Protein AF-A0A6P0U4M7-F1 (afdb_monomer_lite)

Structure (mmCIF, N/CA/C/O backbone):
data_AF-A0A6P0U4M7-F1
#
_entry.id   AF-A0A6P0U4M7-F1
#
loop_
_atom_site.group_PDB
_atom_site.id
_atom_site.type_symbol
_atom_site.label_atom_id
_atom_site.label_alt_id
_atom_site.label_comp_id
_atom_site.label_asym_id
_atom_site.label_entity_id
_atom_site.label_seq_id
_atom_site.pdbx_PDB_ins_code
_atom_site.Cartn_x
_atom_site.Cartn_y
_atom_site.Cartn_z
_atom_site.occupancy
_atom_site.B_iso_or_equiv
_atom_site.auth_seq_id
_atom_site.auth_comp_id
_atom_site.auth_asym_id
_atom_site.auth_atom_id
_atom_site.pdbx_PDB_model_num
ATOM 1 N N . LYS A 1 1 ? -25.548 -28.644 6.502 1.00 69.19 1 LYS A N 1
ATOM 2 C CA . LYS A 1 1 ? -24.563 -27.698 7.092 1.00 69.19 1 LYS A CA 1
ATOM 3 C C . LYS A 1 1 ? -23.322 -27.742 6.214 1.00 69.19 1 LYS A C 1
ATOM 5 O O . LYS A 1 1 ? -22.760 -28.821 6.090 1.00 69.19 1 LYS A O 1
ATOM 10 N N . HIS A 1 2 ? -22.946 -26.633 5.575 1.00 85.62 2 HIS A N 1
ATOM 11 C CA . HIS A 1 2 ? -21.822 -26.589 4.632 1.00 85.62 2 HIS A CA 1
ATOM 12 C C . HIS A 1 2 ? -20.753 -25.619 5.125 1.00 85.62 2 HIS A C 1
ATOM 14 O O . HIS A 1 2 ? -21.074 -24.593 5.722 1.00 85.62 2 HIS A O 1
ATOM 20 N N . ARG A 1 3 ? -19.489 -25.981 4.900 1.00 92.12 3 ARG A N 1
ATOM 21 C CA . ARG A 1 3 ? -18.362 -25.067 5.060 1.00 92.12 3 ARG A CA 1
ATOM 22 C C . ARG A 1 3 ? -18.364 -24.112 3.873 1.00 92.12 3 ARG A C 1
ATOM 24 O O . ARG A 1 3 ? -18.391 -24.580 2.739 1.00 92.12 3 ARG A O 1
ATOM 31 N N . CYS A 1 4 ? -18.294 -22.815 4.147 1.00 94.19 4 CYS A N 1
ATOM 32 C CA . CYS A 1 4 ? -18.232 -21.787 3.115 1.00 94.19 4 CYS A CA 1
ATOM 33 C C . CYS A 1 4 ? -16.947 -20.968 3.259 1.00 94.19 4 CYS A C 1
ATOM 35 O O . CYS A 1 4 ? -16.477 -20.738 4.374 1.00 94.19 4 CYS A O 1
ATOM 37 N N . LEU A 1 5 ? -16.414 -20.516 2.129 1.00 95.06 5 LEU A N 1
ATOM 38 C CA . LEU A 1 5 ? -15.448 -19.428 2.059 1.00 95.06 5 LEU A CA 1
ATOM 39 C C . LEU A 1 5 ? -16.197 -18.201 1.537 1.00 95.06 5 LEU A C 1
ATOM 41 O O . LEU A 1 5 ? -16.823 -18.280 0.483 1.00 95.06 5 LEU A O 1
ATOM 45 N N . VAL A 1 6 ? -16.155 -17.102 2.283 1.00 94.50 6 VAL A N 1
ATOM 46 C CA . VAL A 1 6 ? -16.681 -15.802 1.858 1.00 94.50 6 VAL A CA 1
ATOM 47 C C . VAL A 1 6 ? -15.492 -14.885 1.613 1.00 94.50 6 VAL A C 1
ATOM 49 O O . VAL A 1 6 ? -14.634 -14.754 2.485 1.00 94.50 6 VAL A O 1
ATOM 52 N N . VAL A 1 7 ? -15.441 -14.268 0.437 1.00 96.69 7 VAL A N 1
ATOM 53 C CA . VAL A 1 7 ? -14.424 -13.275 0.081 1.00 96.69 7 VAL A CA 1
ATOM 54 C C . VAL A 1 7 ? -15.136 -11.945 -0.106 1.00 96.69 7 VAL A C 1
ATOM 56 O O . VAL A 1 7 ? -16.074 -11.862 -0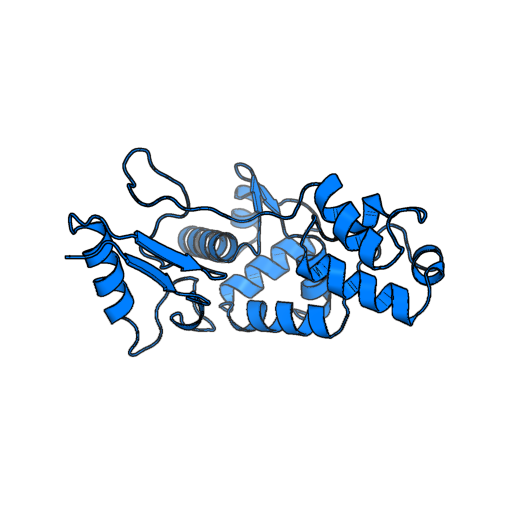.896 1.00 96.69 7 VAL A O 1
ATOM 59 N N . LEU A 1 8 ? -14.720 -10.940 0.658 1.00 95.88 8 LEU A N 1
ATOM 60 C CA . LEU A 1 8 ? -15.146 -9.560 0.478 1.00 95.88 8 LEU A CA 1
ATOM 61 C C . LEU A 1 8 ? -13.962 -8.793 -0.090 1.00 95.88 8 LEU A C 1
ATOM 63 O O . LEU A 1 8 ? -12.951 -8.623 0.597 1.00 95.88 8 LEU A O 1
ATOM 67 N N . ASP A 1 9 ? -14.100 -8.394 -1.346 1.00 96.06 9 ASP A N 1
ATOM 68 C CA . ASP A 1 9 ? -13.107 -7.597 -2.052 1.00 96.06 9 ASP A CA 1
ATOM 69 C C . ASP A 1 9 ? -13.407 -6.103 -1.911 1.00 96.06 9 ASP A C 1
ATOM 71 O O . ASP A 1 9 ? -14.542 -5.713 -1.618 1.00 96.06 9 ASP A O 1
ATOM 75 N N . ASP A 1 10 ? -12.374 -5.284 -2.071 1.00 95.06 10 ASP A N 1
ATOM 76 C CA . ASP A 1 10 ? -12.422 -3.827 -1.975 1.00 95.06 10 ASP A CA 1
ATOM 77 C C . ASP A 1 10 ? -13.091 -3.288 -0.701 1.00 95.06 10 ASP A C 1
ATOM 79 O O . ASP A 1 10 ? -13.821 -2.291 -0.704 1.00 95.06 10 ASP A O 1
ATOM 83 N N . ILE A 1 11 ? -12.783 -3.897 0.451 1.00 95.69 11 ILE A N 1
ATOM 84 C CA . ILE A 1 11 ? -13.373 -3.506 1.745 1.00 95.69 11 ILE A CA 1
ATOM 85 C C . ILE A 1 11 ? -13.080 -2.053 2.134 1.00 95.69 11 ILE A C 1
ATOM 87 O O . ILE A 1 11 ? -13.759 -1.490 2.990 1.00 95.69 11 ILE A O 1
ATOM 91 N N . HIS A 1 12 ? -12.103 -1.418 1.486 1.00 94.75 12 HIS A N 1
ATOM 92 C CA . HIS A 1 12 ? -11.804 -0.010 1.681 1.00 94.75 12 HIS A CA 1
ATOM 93 C C . HIS A 1 12 ? -12.988 0.898 1.291 1.00 94.75 12 HIS A C 1
ATOM 95 O O . HIS A 1 12 ? -13.169 1.966 1.874 1.00 94.75 12 HIS A O 1
ATOM 101 N N . HIS A 1 13 ? -13.888 0.454 0.405 1.00 95.00 13 HIS A N 1
ATOM 102 C CA . HIS A 1 13 ? -15.120 1.181 0.093 1.00 95.00 13 HIS A CA 1
ATOM 103 C C . HIS A 1 13 ? -16.099 1.304 1.269 1.00 95.00 13 HIS A C 1
ATOM 105 O O . HIS A 1 13 ? -16.963 2.186 1.228 1.00 95.00 13 HIS A O 1
ATOM 111 N N . LEU A 1 14 ? -15.948 0.498 2.325 1.00 96.19 14 LEU A N 1
ATOM 112 C CA . LEU A 1 14 ? -16.721 0.621 3.565 1.00 96.19 14 LEU A CA 1
ATOM 113 C C . LEU A 1 14 ? -16.287 1.836 4.404 1.00 96.19 14 LEU A C 1
ATOM 115 O O . LEU A 1 14 ? -17.045 2.284 5.265 1.00 96.19 14 LEU A O 1
ATOM 119 N N . PHE A 1 15 ? -15.086 2.374 4.164 1.00 96.31 15 PHE A N 1
ATOM 120 C CA . PHE A 1 15 ? -14.480 3.425 4.984 1.00 96.31 15 PHE A CA 1
ATOM 121 C C . PHE A 1 15 ? -14.545 4.808 4.336 1.00 96.31 15 PHE A C 1
ATOM 123 O O . PHE A 1 15 ? -14.496 4.951 3.108 1.00 96.31 15 PHE A O 1
ATOM 130 N N . SER A 1 16 ? -14.657 5.824 5.185 1.00 96.19 16 SER A N 1
ATOM 131 C CA . SER A 1 16 ? -14.785 7.232 4.820 1.00 96.19 16 SER A CA 1
ATOM 132 C C . SER A 1 16 ? -13.532 7.758 4.119 1.00 96.19 16 SER A C 1
ATOM 134 O O . SER A 1 16 ? -12.411 7.454 4.515 1.00 96.19 16 SER A O 1
ATOM 136 N N . SER A 1 17 ? -13.743 8.555 3.069 1.00 95.69 17 SER A N 1
ATOM 137 C CA . SER A 1 17 ? -12.690 9.352 2.423 1.00 95.69 17 SER A CA 1
ATOM 138 C C . SER A 1 17 ? -12.408 10.596 3.262 1.00 95.69 17 SER A C 1
ATOM 140 O O . SER A 1 17 ? -13.343 11.132 3.857 1.00 95.69 17 SER A O 1
ATOM 142 N N . GLY A 1 18 ? -11.165 11.079 3.283 1.00 96.06 18 GLY A N 1
ATOM 143 C CA . GLY A 1 18 ? -10.793 12.294 4.021 1.00 96.06 18 GLY A CA 1
ATOM 144 C C . GLY A 1 18 ? -10.634 12.090 5.531 1.00 96.06 18 GLY A C 1
ATOM 145 O O . GLY A 1 18 ? -10.484 13.051 6.281 1.00 96.06 18 GLY A O 1
ATOM 146 N N . GLU A 1 19 ? -10.660 10.841 5.986 1.00 96.38 19 GLU A N 1
ATOM 147 C CA . GLU A 1 19 ? -10.603 10.446 7.388 1.00 96.38 19 GLU A CA 1
ATOM 148 C C . GLU A 1 19 ? -9.437 9.486 7.628 1.00 96.38 19 GLU A C 1
ATOM 150 O O . GLU A 1 19 ? -8.951 8.839 6.701 1.00 96.38 19 GLU A O 1
ATOM 155 N N . LEU A 1 20 ? -9.015 9.343 8.889 1.00 96.06 20 LEU A N 1
ATOM 156 C CA . LEU A 1 20 ? -8.027 8.320 9.237 1.00 96.06 20 LEU A CA 1
ATOM 157 C C . LEU A 1 20 ? -8.544 6.916 8.887 1.00 96.06 20 LEU A C 1
ATOM 159 O O . LEU A 1 20 ? -9.729 6.598 9.030 1.00 96.06 20 LEU A O 1
ATOM 163 N N . ALA A 1 21 ? -7.613 6.069 8.476 1.00 96.00 21 ALA A N 1
ATOM 164 C CA . ALA A 1 21 ? -7.853 4.785 7.863 1.00 96.00 21 ALA A CA 1
ATOM 165 C C . ALA A 1 21 ? -8.668 3.826 8.743 1.00 96.00 21 ALA A C 1
ATOM 167 O O . ALA A 1 21 ? -8.421 3.659 9.945 1.00 96.00 21 ALA A O 1
ATOM 168 N N . GLY A 1 22 ? -9.622 3.139 8.116 1.00 94.31 22 GLY A N 1
ATOM 169 C CA . GLY A 1 22 ? -10.499 2.158 8.756 1.00 94.31 22 GLY A CA 1
ATOM 170 C C . GLY A 1 22 ? -11.702 2.736 9.516 1.00 94.31 22 GLY A C 1
ATOM 171 O O . GLY A 1 22 ? -12.392 1.967 10.194 1.00 94.31 22 GLY A O 1
ATOM 172 N N . LYS A 1 23 ? -11.970 4.050 9.432 1.00 94.56 23 LYS A N 1
ATOM 173 C CA . LYS A 1 23 ? -13.225 4.657 9.913 1.00 94.56 23 LYS A CA 1
ATOM 174 C C . LYS A 1 23 ? -14.354 4.408 8.915 1.00 94.56 23 LYS A C 1
ATOM 176 O O . LYS A 1 23 ? -14.259 4.817 7.765 1.00 94.56 23 LYS A O 1
ATOM 181 N N . TYR A 1 24 ? -15.435 3.770 9.349 1.00 95.62 24 TYR A N 1
ATOM 182 C CA . TYR A 1 24 ? -16.577 3.458 8.484 1.00 95.62 24 TYR A CA 1
ATOM 183 C C . TYR A 1 24 ? -17.292 4.711 7.960 1.00 95.62 24 TYR A C 1
ATOM 185 O O . TYR A 1 24 ? -17.273 5.768 8.594 1.00 95.62 24 TYR A O 1
ATOM 193 N N . LYS A 1 25 ? -17.916 4.579 6.787 1.00 96.06 25 LYS A N 1
ATOM 194 C CA . LYS A 1 25 ? -18.873 5.556 6.253 1.00 96.06 25 LYS A CA 1
ATOM 195 C C . LYS A 1 25 ? -20.173 5.539 7.062 1.00 96.06 25 LYS A C 1
ATOM 197 O O . LYS A 1 25 ? -20.553 4.467 7.539 1.00 96.06 25 LYS A O 1
ATOM 202 N N . PRO A 1 26 ? -20.906 6.667 7.113 1.00 95.44 26 PRO A N 1
ATOM 203 C CA . PRO A 1 26 ? -22.276 6.681 7.609 1.00 95.44 26 PRO A CA 1
ATOM 204 C C . PRO A 1 26 ? -23.142 5.623 6.913 1.00 95.44 26 PRO A C 1
ATOM 206 O O . PRO A 1 26 ? -23.209 5.585 5.682 1.00 95.44 26 PRO A O 1
ATOM 209 N N . GLY A 1 27 ? -23.792 4.761 7.693 1.00 95.75 27 GLY A N 1
ATOM 210 C CA . GLY A 1 27 ? -24.626 3.654 7.213 1.00 95.75 27 GLY A CA 1
ATOM 211 C C . GLY A 1 27 ? -23.880 2.338 6.961 1.00 95.75 27 GLY A C 1
ATOM 212 O O . GLY A 1 27 ? -24.514 1.356 6.581 1.00 95.75 27 GLY A O 1
ATOM 213 N N . TYR A 1 28 ? -22.561 2.291 7.169 1.00 95.62 28 TYR A N 1
ATOM 214 C CA . TYR A 1 28 ? -21.728 1.091 6.997 1.00 95.62 28 TYR A CA 1
ATOM 215 C C . TYR A 1 28 ? -21.141 0.575 8.321 1.00 95.62 28 TYR A C 1
ATOM 217 O O . TYR A 1 28 ? -20.396 -0.402 8.334 1.00 95.62 28 TYR A O 1
ATOM 225 N N . GLU A 1 29 ? -21.478 1.185 9.454 1.00 94.06 29 GLU A N 1
ATOM 226 C CA . GLU A 1 29 ? -20.926 0.852 10.771 1.00 94.06 29 GLU A CA 1
ATOM 227 C C . GLU A 1 29 ? -21.299 -0.565 11.233 1.00 94.06 29 GLU A C 1
ATOM 229 O O . GLU A 1 29 ? -20.554 -1.192 11.987 1.00 94.06 29 GLU A O 1
ATOM 234 N N . GLU A 1 30 ? -22.418 -1.111 10.750 1.00 94.19 30 GLU A N 1
ATOM 235 C CA . GLU A 1 30 ? -22.856 -2.474 11.071 1.00 94.19 30 GLU A CA 1
ATOM 236 C C . GLU A 1 30 ? -21.881 -3.551 10.568 1.00 94.19 30 GLU A C 1
ATOM 238 O O . GLU A 1 30 ? -21.826 -4.643 11.143 1.00 94.19 30 GLU A O 1
ATOM 243 N N . TYR A 1 31 ? -21.049 -3.245 9.564 1.00 94.38 31 TYR A N 1
ATOM 244 C CA . TYR A 1 31 ? -19.994 -4.156 9.120 1.00 94.38 31 TYR A CA 1
ATOM 245 C C . TYR A 1 31 ? -18.955 -4.409 10.218 1.00 94.38 31 TYR A C 1
ATOM 247 O O . TYR A 1 31 ? -18.485 -5.539 10.353 1.00 94.38 31 TYR A O 1
ATOM 255 N N . ASP A 1 32 ? -18.660 -3.423 11.074 1.00 90.88 32 ASP A N 1
ATOM 256 C CA . ASP A 1 32 ? -17.777 -3.631 12.229 1.00 90.88 32 ASP A CA 1
ATOM 257 C C . ASP A 1 32 ? -18.369 -4.655 13.201 1.00 90.88 32 ASP A C 1
ATOM 259 O O . ASP A 1 32 ? -17.672 -5.546 13.695 1.00 90.88 32 ASP A O 1
ATOM 263 N N . TYR A 1 33 ? -19.680 -4.567 13.449 1.00 90.44 33 TYR A N 1
ATOM 264 C CA . TYR A 1 33 ? -20.382 -5.544 14.272 1.00 90.44 33 TYR A CA 1
ATOM 265 C C . TYR A 1 33 ? -20.354 -6.928 13.622 1.00 90.44 33 TYR A C 1
ATOM 267 O O . TYR A 1 33 ? -20.009 -7.901 14.294 1.00 90.44 33 TYR A O 1
ATOM 275 N N . PHE A 1 34 ? -20.655 -7.021 12.325 1.00 91.75 34 PHE A N 1
ATOM 276 C CA . PHE A 1 34 ? -20.614 -8.273 11.575 1.00 91.75 34 PHE A CA 1
ATOM 277 C C . PHE A 1 34 ? -19.236 -8.945 11.664 1.00 91.75 34 PHE A C 1
ATOM 279 O O . PHE A 1 34 ? -19.151 -10.104 12.075 1.00 91.75 34 PHE A O 1
ATOM 286 N N . PHE A 1 35 ? -18.148 -8.220 11.387 1.00 91.00 35 PHE A N 1
ATOM 287 C CA . PHE A 1 35 ? -16.790 -8.770 11.469 1.00 91.00 35 PHE A CA 1
ATOM 288 C C . PHE A 1 35 ? -16.432 -9.220 12.890 1.00 91.00 35 PHE A C 1
ATOM 290 O O . PHE A 1 35 ? -15.894 -10.314 13.070 1.00 91.00 35 PHE A O 1
ATOM 297 N N . LYS A 1 36 ? -16.813 -8.449 13.917 1.00 87.50 36 LYS A N 1
ATOM 298 C CA . LYS A 1 36 ? -16.631 -8.835 15.328 1.00 87.50 36 LYS A CA 1
ATOM 299 C C . LYS A 1 36 ? -17.430 -10.078 15.719 1.00 87.50 36 LYS A C 1
ATOM 301 O O . LYS A 1 36 ? -16.989 -10.829 16.587 1.00 87.50 36 LYS A O 1
ATOM 306 N N . GLN A 1 37 ? -18.612 -10.298 15.140 1.00 89.25 37 GLN A N 1
ATOM 307 C CA . GLN A 1 37 ? -19.369 -11.530 15.379 1.00 89.25 37 GLN A CA 1
ATOM 308 C C . GLN A 1 37 ? -18.668 -12.729 14.748 1.00 89.25 37 GLN A C 1
ATOM 310 O O . GLN A 1 37 ? -18.514 -13.750 15.413 1.00 89.25 37 GLN A O 1
ATOM 315 N N . ILE A 1 38 ? -18.193 -12.597 13.508 1.00 89.06 38 ILE A N 1
ATOM 316 C CA . ILE A 1 38 ? -17.431 -13.652 12.828 1.00 89.06 38 ILE A CA 1
ATOM 317 C C . ILE A 1 38 ? -16.178 -14.024 13.634 1.00 89.06 38 ILE A C 1
ATOM 319 O O . ILE A 1 38 ? -15.940 -15.203 13.859 1.00 89.06 38 ILE A O 1
ATOM 323 N N . GLU A 1 39 ? -15.444 -13.045 14.169 1.00 85.06 39 GLU A N 1
ATOM 324 C CA . GLU A 1 39 ? -14.282 -13.300 15.036 1.00 85.06 39 GLU A CA 1
ATOM 325 C C . GLU A 1 39 ? -14.631 -14.115 16.298 1.00 85.06 39 GLU A C 1
ATOM 327 O O . GLU A 1 39 ? -13.855 -14.969 16.728 1.00 85.06 39 GLU A O 1
ATOM 332 N N . LYS A 1 40 ? -15.785 -13.846 16.920 1.00 85.50 40 LYS A N 1
ATOM 333 C CA . LYS A 1 40 ? -16.173 -14.442 18.211 1.00 85.50 40 LYS A CA 1
ATOM 334 C C . LYS A 1 40 ? -16.867 -15.793 18.081 1.00 85.50 40 LYS A C 1
ATOM 336 O O . LYS A 1 40 ? -16.845 -16.588 19.022 1.00 85.50 40 LYS A O 1
ATOM 341 N N . LEU A 1 41 ? -17.549 -16.034 16.966 1.00 86.75 41 LEU A N 1
ATOM 342 C CA . LEU A 1 41 ? -18.346 -17.236 16.769 1.00 86.75 41 LEU A CA 1
ATOM 343 C C . LEU A 1 41 ? -17.453 -18.423 16.405 1.00 86.75 41 LEU A C 1
ATOM 345 O O . LEU A 1 41 ? -16.628 -18.362 15.501 1.00 86.75 41 LEU A O 1
ATOM 349 N N . SER A 1 42 ? -17.682 -19.565 17.055 1.00 85.50 42 SER A N 1
ATOM 350 C CA . SER A 1 42 ? -17.051 -20.813 16.630 1.00 85.50 42 SER A CA 1
ATOM 351 C C . SER A 1 42 ? -17.722 -21.318 15.350 1.00 85.50 42 SER A C 1
ATOM 353 O O . SER A 1 42 ? -18.849 -21.821 15.373 1.00 85.50 42 SER A O 1
ATOM 355 N N . HIS A 1 43 ? -17.035 -21.182 14.216 1.00 88.06 43 HIS A N 1
ATOM 356 C CA . HIS A 1 43 ? -17.504 -21.664 12.921 1.00 88.06 43 HIS A CA 1
ATOM 357 C C . HIS A 1 43 ? -16.404 -22.406 12.150 1.00 88.06 43 HIS A C 1
ATOM 359 O O . HIS A 1 43 ? -15.218 -22.240 12.397 1.00 88.06 43 HIS A O 1
ATOM 365 N N . GLN A 1 44 ? -16.814 -23.244 11.194 1.00 88.56 44 GLN A N 1
ATOM 366 C CA . GLN A 1 44 ? -15.906 -23.993 10.304 1.00 88.56 44 GLN A CA 1
ATOM 367 C C . GLN A 1 44 ? -15.713 -23.306 8.942 1.00 88.56 44 GLN A C 1
ATOM 369 O O . GLN A 1 44 ? -14.979 -23.810 8.097 1.00 88.56 44 GLN A O 1
ATOM 374 N N . SER A 1 45 ? -16.419 -22.196 8.715 1.00 91.62 45 SER A N 1
ATOM 375 C CA . SER A 1 45 ? -16.306 -21.355 7.521 1.00 91.62 45 SER A CA 1
ATOM 376 C C . SER A 1 45 ? -15.114 -20.400 7.622 1.00 91.62 45 SER A C 1
ATOM 378 O O . SER A 1 45 ? -14.505 -20.277 8.684 1.00 91.62 45 SER A O 1
ATOM 380 N N . SER A 1 46 ? -14.792 -19.710 6.535 1.00 91.81 46 SER A N 1
ATOM 381 C CA . SER A 1 46 ? -13.733 -18.698 6.499 1.00 91.81 46 SER A CA 1
ATOM 382 C C . SER A 1 46 ? -14.245 -17.419 5.846 1.00 91.81 46 SER A C 1
ATOM 384 O O . SER A 1 46 ? -15.033 -17.482 4.902 1.00 91.81 46 SER A O 1
ATOM 386 N N . LEU A 1 47 ? -13.789 -16.276 6.356 1.00 92.38 47 LEU A N 1
ATOM 387 C CA . LEU A 1 47 ? -14.016 -14.954 5.783 1.00 92.38 47 LEU A CA 1
ATOM 388 C C . LEU A 1 47 ? -12.654 -14.352 5.431 1.00 92.38 47 LEU A C 1
ATOM 390 O O . LEU A 1 47 ? -11.771 -14.305 6.287 1.00 92.38 47 LEU A O 1
ATOM 394 N N . VAL A 1 48 ? -12.491 -13.917 4.186 1.00 94.31 48 VAL A N 1
ATOM 395 C CA . VAL A 1 48 ? -11.302 -13.213 3.698 1.00 94.31 48 VAL A CA 1
ATOM 396 C C . VAL A 1 48 ? -11.719 -11.800 3.321 1.00 94.31 48 VAL A C 1
ATOM 398 O O . VAL A 1 48 ? -12.688 -11.619 2.585 1.00 94.31 48 VAL A O 1
ATOM 401 N N . LEU A 1 49 ? -10.998 -10.818 3.854 1.00 94.25 49 LEU A N 1
ATOM 402 C CA . LEU A 1 49 ? -11.185 -9.402 3.560 1.00 94.25 49 LEU A CA 1
ATOM 403 C C . LEU A 1 49 ? -9.992 -8.925 2.730 1.00 94.25 49 LEU A C 1
ATOM 405 O O . LEU A 1 49 ? -8.852 -9.152 3.137 1.00 94.25 49 LEU A O 1
ATOM 409 N N . ILE A 1 50 ? -10.252 -8.280 1.596 1.00 95.62 50 ILE A N 1
ATOM 410 C CA . ILE A 1 50 ? -9.233 -7.762 0.677 1.00 95.62 50 ILE A CA 1
ATOM 411 C C . ILE A 1 50 ? -9.479 -6.264 0.479 1.00 95.62 50 ILE A C 1
ATOM 413 O O . ILE A 1 50 ? -10.616 -5.829 0.307 1.00 95.62 50 ILE A O 1
ATOM 417 N N . GLY A 1 51 ? -8.427 -5.453 0.568 1.00 94.38 51 GLY A N 1
ATOM 418 C CA . GLY A 1 51 ? -8.514 -4.011 0.352 1.00 94.38 51 GLY A CA 1
ATOM 419 C C . GLY A 1 51 ? -7.232 -3.276 0.735 1.00 94.38 51 GLY A C 1
ATOM 420 O O . GLY A 1 51 ? -6.312 -3.865 1.299 1.00 94.38 51 GLY A O 1
ATOM 421 N N . TRP A 1 52 ? -7.188 -1.976 0.439 1.00 91.81 52 TRP A N 1
ATOM 422 C CA . TRP A 1 52 ? -6.027 -1.116 0.711 1.00 91.81 52 TRP A CA 1
ATOM 423 C C . TRP A 1 52 ? -5.854 -0.749 2.181 1.00 91.81 52 TRP A C 1
ATOM 425 O O . TRP A 1 52 ? -4.762 -0.403 2.615 1.00 91.81 52 TRP A O 1
ATOM 435 N N . GLU A 1 53 ? -6.931 -0.814 2.955 1.00 90.88 53 GLU A N 1
ATOM 436 C CA . GLU A 1 53 ? -6.918 -0.541 4.383 1.00 90.88 53 GLU A CA 1
ATOM 437 C C . GLU A 1 53 ? -7.858 -1.509 5.108 1.00 90.88 53 GLU A C 1
ATOM 439 O O . GLU A 1 53 ? -8.858 -1.971 4.559 1.00 90.88 53 GLU A O 1
ATOM 444 N N . GLN A 1 54 ? -7.522 -1.827 6.356 1.00 89.50 54 GLN A N 1
ATOM 445 C CA . GLN A 1 54 ? -8.283 -2.741 7.215 1.00 89.50 54 GLN A CA 1
ATOM 446 C C . GLN A 1 54 ? -9.091 -1.981 8.284 1.00 89.50 54 GLN A C 1
ATOM 448 O O . GLN A 1 54 ? -8.646 -0.912 8.714 1.00 89.50 54 GLN A O 1
ATOM 453 N N . PRO A 1 55 ? -10.203 -2.542 8.811 1.00 90.25 55 PRO A N 1
ATOM 454 C CA . PRO A 1 55 ? -11.006 -1.914 9.865 1.00 90.25 55 PRO A CA 1
ATOM 455 C C . PRO A 1 55 ? -10.167 -1.406 11.039 1.00 90.25 55 PRO A C 1
ATOM 457 O O . PRO A 1 55 ? -9.267 -2.112 11.504 1.00 90.25 55 PRO A O 1
ATOM 460 N N . ILE A 1 56 ? -10.473 -0.213 11.562 1.00 88.44 56 ILE A N 1
ATOM 461 C CA . ILE A 1 56 ? -9.685 0.420 12.639 1.00 88.44 56 ILE A CA 1
ATOM 462 C C . ILE A 1 56 ? -9.568 -0.459 13.894 1.00 88.44 56 ILE A C 1
ATOM 464 O O . ILE A 1 56 ? -8.560 -0.422 14.598 1.00 88.44 56 ILE A O 1
ATOM 468 N N . THR A 1 57 ? -10.577 -1.296 14.128 1.00 84.12 57 THR A N 1
ATOM 469 C CA . THR A 1 57 ? -10.673 -2.247 15.238 1.00 84.12 57 THR A CA 1
ATOM 470 C C . THR A 1 57 ? -9.681 -3.403 15.135 1.00 84.12 57 THR A C 1
ATOM 472 O O . THR A 1 57 ? -9.333 -3.988 16.162 1.00 84.12 57 THR A O 1
ATOM 475 N N . LEU A 1 58 ? -9.170 -3.703 13.935 1.00 82.94 58 LEU A N 1
ATOM 476 C CA . LEU A 1 58 ? -8.106 -4.682 13.745 1.00 82.94 58 LEU A CA 1
ATOM 477 C C . LEU A 1 58 ? -6.732 -4.050 14.017 1.00 82.94 58 LEU A C 1
ATOM 479 O O . LEU A 1 58 ? -6.424 -2.973 13.479 1.00 82.94 58 LEU A O 1
ATOM 483 N N . PRO A 1 59 ? -5.876 -4.704 14.826 1.00 77.81 59 PRO A N 1
ATOM 484 C CA . PRO A 1 59 ? -4.510 -4.247 15.032 1.00 77.81 59 PRO A CA 1
ATOM 485 C C . PRO A 1 59 ? -3.690 -4.428 13.751 1.00 77.81 59 PRO A C 1
ATOM 487 O O . PRO A 1 59 ? -3.962 -5.314 12.952 1.00 77.81 59 PRO A O 1
ATOM 490 N N . GLN A 1 60 ? -2.668 -3.597 13.549 1.00 73.81 60 GLN A N 1
ATOM 491 C CA . GLN A 1 60 ? -1.749 -3.744 12.406 1.00 73.81 60 GLN A CA 1
ATOM 492 C C . GLN A 1 60 ? -0.692 -4.821 12.638 1.00 73.81 60 GLN A C 1
ATOM 494 O O . GLN A 1 60 ? -0.230 -5.465 11.704 1.00 73.81 60 GLN A O 1
ATOM 499 N N . LEU A 1 61 ? -0.312 -5.022 13.899 1.00 68.81 61 LEU A N 1
ATOM 500 C CA . LEU A 1 61 ? 0.673 -6.017 14.289 1.00 68.81 61 LEU A CA 1
ATOM 501 C C . LEU A 1 61 ? -0.033 -7.212 14.915 1.00 68.81 61 LEU A C 1
ATOM 503 O O . LEU A 1 61 ? -0.851 -7.058 15.827 1.00 68.81 61 LEU A O 1
ATOM 507 N N . LYS A 1 62 ? 0.339 -8.411 14.461 1.00 65.25 62 LYS A N 1
ATOM 508 C CA . LYS A 1 62 ? -0.056 -9.658 15.117 1.00 65.25 62 LYS A CA 1
ATOM 509 C C . LYS A 1 62 ? 0.450 -9.631 16.557 1.00 65.25 62 LYS A C 1
ATOM 511 O O . LYS A 1 62 ? 1.653 -9.649 16.809 1.00 65.25 62 LYS A O 1
ATOM 516 N N . SER A 1 63 ? -0.466 -9.617 17.515 1.00 65.19 63 SER A N 1
ATOM 517 C CA . SER A 1 63 ? -0.146 -9.943 18.901 1.00 65.19 63 SER A CA 1
ATOM 518 C C . SER A 1 63 ? -0.251 -11.457 19.090 1.00 65.19 63 SER A C 1
ATOM 520 O O . SER A 1 63 ? -1.055 -12.113 18.432 1.00 65.19 63 SER A O 1
ATOM 522 N N . LYS A 1 64 ? 0.484 -12.035 20.050 1.00 58.94 64 LYS A N 1
ATOM 523 C CA . LYS A 1 64 ? 0.365 -13.471 20.401 1.00 58.94 64 LYS A CA 1
ATOM 524 C C . LYS A 1 64 ? -1.068 -13.910 20.766 1.00 58.94 64 LYS A C 1
ATOM 526 O O . LYS A 1 64 ? -1.321 -15.100 20.896 1.00 58.94 64 LYS A O 1
ATOM 531 N N . LYS A 1 65 ? -1.978 -12.954 20.982 1.00 59.44 65 LYS A N 1
ATOM 532 C CA . LYS A 1 65 ? -3.372 -13.158 21.380 1.00 59.44 65 LYS A CA 1
ATOM 533 C C . LYS A 1 65 ? -4.383 -12.850 20.272 1.00 59.44 65 LYS A C 1
ATOM 535 O O . LYS A 1 65 ? -5.570 -13.005 20.527 1.00 59.44 65 LYS A O 1
ATOM 540 N N . THR A 1 66 ? -3.960 -12.391 19.088 1.00 58.81 66 THR A N 1
ATOM 541 C CA . THR A 1 66 ? -4.908 -12.097 17.999 1.00 58.81 66 THR A CA 1
ATOM 542 C C . THR A 1 66 ? -5.126 -13.347 17.147 1.00 58.81 66 THR A C 1
ATOM 544 O O . THR A 1 66 ? -4.169 -13.828 16.542 1.00 58.81 66 THR A O 1
ATOM 547 N N . PRO A 1 67 ? -6.356 -13.888 17.088 1.00 67.56 67 PRO A N 1
ATOM 548 C CA . PRO A 1 67 ? -6.650 -15.093 16.317 1.00 67.56 67 PRO A CA 1
ATOM 549 C C . PRO A 1 67 ? -6.794 -14.818 14.812 1.00 67.56 67 PRO A C 1
ATOM 551 O O . PRO A 1 67 ? -6.841 -15.764 14.032 1.00 67.56 67 PRO A O 1
ATOM 554 N N . ILE A 1 68 ? -6.865 -13.545 14.398 1.00 79.75 68 ILE A N 1
ATOM 555 C CA . ILE A 1 68 ? -7.099 -13.149 13.006 1.00 79.75 68 ILE A CA 1
ATOM 556 C C . ILE A 1 68 ? -5.758 -13.042 12.260 1.00 79.75 68 ILE A C 1
ATOM 558 O O . ILE A 1 68 ? -4.945 -12.166 12.576 1.00 79.75 68 ILE A O 1
ATOM 562 N N . PRO A 1 69 ? -5.490 -13.904 11.262 1.00 83.25 69 PRO A N 1
ATOM 563 C CA . PRO A 1 69 ? -4.298 -13.783 10.442 1.00 83.25 69 PRO A CA 1
ATOM 564 C C . PRO A 1 69 ? -4.428 -12.588 9.491 1.00 83.25 69 PRO A C 1
ATOM 566 O O . PRO A 1 69 ? -5.298 -12.563 8.630 1.00 83.25 69 PRO A O 1
ATOM 569 N N . ILE A 1 70 ? -3.521 -11.622 9.623 1.00 85.69 70 ILE A N 1
ATOM 570 C CA . ILE A 1 70 ? -3.323 -10.547 8.643 1.00 85.69 70 ILE A CA 1
ATOM 571 C C . ILE A 1 70 ? -2.164 -10.934 7.721 1.00 85.69 70 ILE A C 1
ATOM 573 O O . ILE A 1 70 ? -1.135 -11.443 8.193 1.00 85.69 70 ILE A O 1
ATOM 577 N N . LEU A 1 71 ? -2.346 -10.711 6.421 1.00 89.12 71 LEU A N 1
ATOM 578 C CA . LEU A 1 71 ? -1.324 -10.853 5.392 1.00 89.12 71 LEU A CA 1
ATOM 579 C C . LEU A 1 71 ? -1.202 -9.515 4.661 1.00 89.12 71 LEU A C 1
ATOM 581 O O . LEU A 1 71 ? -2.082 -9.157 3.886 1.00 89.12 71 LEU A O 1
ATOM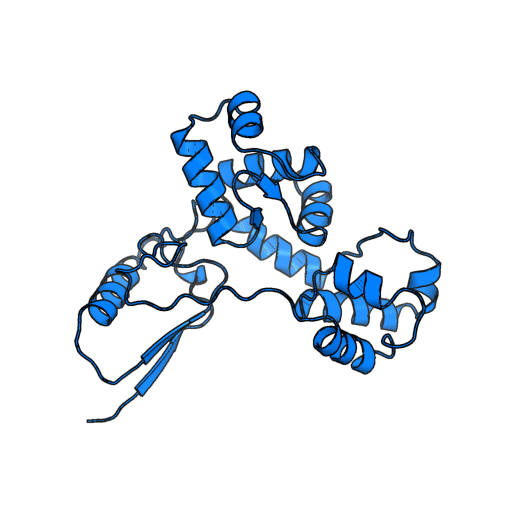 585 N N . GLN A 1 72 ? -0.123 -8.784 4.930 1.00 88.19 72 GLN A N 1
ATOM 586 C CA . GLN A 1 72 ? 0.236 -7.613 4.140 1.00 88.19 72 GLN A CA 1
ATOM 587 C C . GLN A 1 72 ? 0.953 -8.095 2.880 1.00 88.19 72 GLN A C 1
ATOM 589 O O . GLN A 1 72 ? 1.941 -8.823 2.980 1.00 88.19 72 GLN A O 1
ATOM 594 N N . LEU A 1 73 ? 0.432 -7.727 1.711 1.00 91.06 73 LEU A N 1
ATOM 595 C CA . LEU A 1 73 ? 1.075 -8.034 0.439 1.00 91.06 73 LEU A CA 1
ATOM 596 C C . LEU A 1 73 ? 2.164 -6.997 0.176 1.00 91.06 73 LEU A C 1
ATOM 598 O O . LEU A 1 73 ? 1.899 -5.797 0.182 1.00 91.06 73 LEU A O 1
ATOM 602 N N . THR A 1 74 ? 3.382 -7.475 -0.039 1.00 90.75 74 THR A N 1
ATOM 603 C CA . THR A 1 74 ? 4.496 -6.676 -0.554 1.00 90.75 74 THR A CA 1
ATOM 604 C C . THR A 1 74 ? 4.646 -6.927 -2.050 1.00 90.75 74 THR A C 1
ATOM 606 O O . THR A 1 74 ? 4.003 -7.825 -2.601 1.00 90.75 74 THR A O 1
ATOM 609 N N . GLY A 1 75 ? 5.501 -6.152 -2.714 1.00 94.00 75 GLY A N 1
ATOM 610 C CA . GLY A 1 75 ? 5.845 -6.431 -4.102 1.00 94.00 75 GLY A CA 1
ATOM 611 C C . GLY A 1 75 ? 6.496 -7.802 -4.292 1.00 94.00 75 GLY A C 1
ATOM 612 O O . GLY A 1 75 ? 6.925 -8.459 -3.338 1.00 94.00 75 GLY A O 1
ATOM 613 N N . LEU A 1 76 ? 6.518 -8.231 -5.549 1.00 97.12 76 LEU A N 1
ATOM 614 C CA . LEU A 1 76 ? 7.091 -9.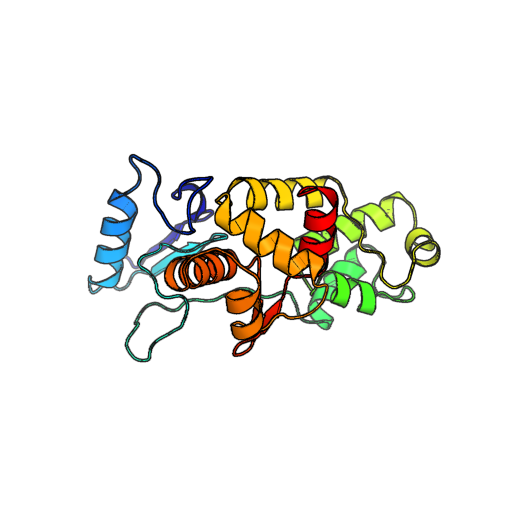495 -5.983 1.00 97.12 76 LEU A CA 1
ATOM 615 C C . LEU A 1 76 ? 8.603 -9.535 -5.767 1.00 97.12 76 LEU A C 1
ATOM 617 O O . LEU A 1 76 ? 9.287 -8.511 -5.806 1.00 97.12 76 LEU A O 1
ATOM 621 N N . ASP A 1 77 ? 9.124 -10.750 -5.597 1.00 95.88 77 ASP A N 1
ATOM 622 C CA . ASP A 1 77 ? 10.558 -10.984 -5.717 1.00 95.88 77 ASP A CA 1
ATOM 623 C C . ASP A 1 77 ? 11.052 -10.719 -7.147 1.00 95.88 77 ASP A C 1
ATOM 625 O O . ASP A 1 77 ? 10.268 -10.633 -8.097 1.00 95.88 77 ASP A O 1
ATOM 629 N N . ILE A 1 78 ? 12.376 -10.585 -7.287 1.00 94.25 78 ILE A N 1
ATOM 630 C CA . ILE A 1 78 ? 13.014 -10.257 -8.565 1.00 94.25 78 ILE A CA 1
ATOM 631 C C . ILE A 1 78 ? 12.598 -11.260 -9.638 1.00 94.25 78 ILE A C 1
ATOM 633 O O . ILE A 1 78 ? 12.146 -10.831 -10.687 1.00 94.25 78 ILE A O 1
ATOM 637 N N . ALA A 1 79 ? 12.667 -12.566 -9.358 1.00 95.25 79 ALA A N 1
ATOM 638 C CA . ALA A 1 79 ? 12.365 -13.603 -10.343 1.00 95.25 79 ALA A CA 1
ATOM 639 C C . ALA A 1 79 ? 10.923 -13.506 -10.871 1.00 95.25 79 ALA A C 1
ATOM 641 O O . ALA A 1 79 ? 10.702 -13.525 -12.078 1.00 95.25 79 ALA A O 1
ATOM 642 N N . SER A 1 80 ? 9.944 -13.345 -9.981 1.00 97.12 80 SER A N 1
ATOM 643 C CA . SER A 1 80 ? 8.529 -13.230 -10.344 1.00 97.12 80 SER A CA 1
ATOM 644 C C . SER A 1 80 ? 8.223 -11.909 -11.055 1.00 97.12 80 SER A C 1
ATOM 646 O O . SER A 1 80 ? 7.390 -11.867 -11.958 1.00 97.12 80 SER A O 1
ATOM 648 N N . ALA A 1 81 ? 8.896 -10.821 -10.676 1.00 97.06 81 ALA A N 1
ATOM 649 C CA . ALA A 1 81 ? 8.792 -9.541 -11.368 1.00 97.06 81 ALA A CA 1
ATOM 650 C C . ALA A 1 81 ? 9.466 -9.570 -12.756 1.00 97.06 81 ALA A C 1
ATOM 652 O O . ALA A 1 81 ? 8.955 -8.940 -13.683 1.00 97.06 81 ALA A O 1
ATOM 653 N N . THR A 1 82 ? 10.545 -10.343 -12.939 1.00 96.31 82 THR A N 1
ATOM 654 C CA . THR A 1 82 ? 11.160 -10.592 -14.254 1.00 96.31 82 THR A CA 1
ATOM 655 C C . THR A 1 82 ? 10.171 -11.244 -15.209 1.00 96.31 82 THR A C 1
ATOM 657 O O . THR A 1 82 ? 10.149 -10.878 -16.379 1.00 96.31 82 THR A O 1
ATOM 660 N N . GLU A 1 83 ? 9.340 -12.182 -14.737 1.00 97.31 83 GLU A N 1
ATOM 661 C CA . GLU A 1 83 ? 8.310 -12.811 -15.579 1.00 97.31 83 GLU A CA 1
ATOM 662 C C . GLU A 1 83 ? 7.340 -11.769 -16.144 1.00 97.31 83 GLU A C 1
ATOM 664 O O . GLU A 1 83 ? 7.045 -11.800 -17.334 1.00 97.31 83 GLU A O 1
ATOM 669 N N . ILE A 1 84 ? 6.919 -10.794 -15.325 1.00 96.69 84 ILE A N 1
ATOM 670 C CA . ILE A 1 84 ? 6.084 -9.685 -15.805 1.00 96.69 84 ILE A CA 1
ATOM 671 C C . ILE A 1 84 ? 6.814 -8.928 -16.907 1.00 96.69 84 ILE A C 1
ATOM 673 O O . ILE A 1 84 ? 6.245 -8.737 -17.968 1.00 96.69 84 ILE A O 1
ATOM 677 N N . LEU A 1 85 ? 8.064 -8.514 -16.690 1.00 94.94 85 LEU A N 1
ATOM 678 C CA . LEU A 1 85 ? 8.811 -7.771 -17.709 1.00 94.94 85 LEU A CA 1
ATOM 679 C C . LEU A 1 85 ? 9.046 -8.595 -18.984 1.00 94.94 85 LEU A C 1
ATOM 681 O O . LEU A 1 85 ? 9.036 -8.036 -20.080 1.00 94.94 85 LEU A O 1
ATOM 685 N N . ARG A 1 86 ? 9.200 -9.920 -18.871 1.00 95.25 86 ARG A N 1
ATOM 686 C CA . ARG A 1 86 ? 9.384 -10.819 -20.017 1.00 95.25 86 ARG A CA 1
ATOM 687 C C . ARG A 1 86 ? 8.178 -10.822 -20.945 1.00 95.25 86 ARG A C 1
ATOM 689 O O . ARG A 1 86 ? 8.376 -10.800 -22.156 1.00 95.25 86 ARG A O 1
ATOM 696 N N . ASP A 1 87 ? 6.965 -10.781 -20.399 1.00 94.81 87 ASP A N 1
ATOM 697 C CA . ASP A 1 87 ? 5.731 -10.710 -21.194 1.00 94.81 87 ASP A CA 1
ATOM 698 C C . ASP A 1 87 ? 5.669 -9.449 -22.081 1.00 94.81 87 ASP A C 1
ATOM 700 O O . ASP A 1 87 ? 4.976 -9.441 -23.098 1.00 94.81 87 ASP A O 1
ATOM 704 N N . TYR A 1 88 ? 6.434 -8.407 -21.736 1.00 92.81 88 TYR A N 1
ATOM 705 C CA . TYR A 1 88 ? 6.553 -7.158 -22.496 1.00 92.81 88 TYR A CA 1
ATOM 706 C C . TYR A 1 88 ? 7.849 -7.061 -23.321 1.00 92.81 88 TYR A C 1
ATOM 708 O O . TYR A 1 88 ? 8.083 -6.035 -23.950 1.00 92.81 88 TYR A O 1
ATOM 716 N N . GLY A 1 89 ? 8.689 -8.104 -23.338 1.00 90.94 89 GLY A N 1
ATOM 717 C CA . GLY A 1 89 ? 9.991 -8.094 -24.022 1.00 90.94 89 GLY A CA 1
ATOM 718 C C . GLY A 1 89 ? 11.111 -7.380 -23.255 1.00 90.94 89 GLY A C 1
ATOM 719 O O . GLY A 1 89 ? 12.198 -7.205 -23.784 1.00 90.94 89 GLY A O 1
ATOM 720 N N . LEU A 1 90 ? 10.887 -7.011 -21.990 1.00 90.62 90 LEU A N 1
ATOM 721 C CA . LEU A 1 90 ? 11.774 -6.141 -21.206 1.00 90.62 90 LEU A CA 1
ATOM 722 C C . LEU A 1 90 ? 12.672 -6.890 -20.205 1.00 90.62 90 LEU A C 1
ATOM 724 O O . LEU A 1 90 ? 13.305 -6.268 -19.361 1.00 90.62 90 LEU A O 1
ATOM 728 N N . ALA A 1 91 ? 12.711 -8.224 -20.233 1.00 87.31 91 ALA A N 1
ATOM 729 C CA . ALA A 1 91 ? 13.472 -9.013 -19.252 1.00 87.31 91 ALA A CA 1
ATOM 730 C C . ALA A 1 91 ? 14.982 -9.107 -19.537 1.00 87.31 91 ALA A C 1
ATOM 732 O O . ALA A 1 91 ? 15.724 -9.586 -18.683 1.00 87.31 91 ALA A O 1
ATOM 733 N N . GLU A 1 92 ? 15.426 -8.706 -20.729 1.00 82.94 92 GLU A N 1
ATOM 734 C CA . GLU A 1 92 ? 16.824 -8.836 -21.176 1.00 82.94 92 GLU A CA 1
ATOM 735 C C . GLU A 1 92 ? 17.460 -7.497 -21.574 1.00 82.94 92 GLU A C 1
ATOM 737 O O . GLU A 1 92 ? 18.624 -7.463 -21.962 1.00 82.94 92 GLU A O 1
ATOM 742 N N . ILE A 1 93 ? 16.715 -6.398 -21.463 1.00 81.75 93 ILE A N 1
ATOM 743 C CA . ILE A 1 93 ? 17.225 -5.052 -21.734 1.00 81.75 93 ILE A CA 1
ATOM 744 C C . ILE A 1 93 ? 18.165 -4.591 -20.620 1.00 81.75 93 ILE A C 1
ATOM 746 O O . ILE A 1 93 ? 18.047 -5.022 -19.469 1.00 81.75 93 ILE A O 1
ATOM 750 N N . ASP A 1 94 ? 19.054 -3.653 -20.925 1.00 78.81 94 ASP A N 1
ATOM 751 C CA . ASP A 1 94 ? 19.879 -3.028 -19.895 1.00 78.81 94 ASP A CA 1
ATOM 752 C C . ASP A 1 94 ? 18.992 -2.381 -18.810 1.00 78.81 94 ASP A C 1
ATOM 754 O O . ASP A 1 94 ? 17.938 -1.808 -19.084 1.00 78.81 94 ASP A O 1
ATOM 758 N N . ASN A 1 95 ? 19.408 -2.491 -17.545 1.00 78.69 95 ASN A N 1
ATOM 759 C CA . ASN A 1 95 ? 18.721 -1.921 -16.376 1.00 78.69 95 ASN A CA 1
ATOM 760 C C . ASN A 1 95 ? 17.328 -2.499 -16.016 1.00 78.69 95 ASN A C 1
ATOM 762 O O . ASN A 1 95 ? 16.637 -1.921 -15.172 1.00 78.69 95 ASN A O 1
ATOM 766 N N . TRP A 1 96 ? 16.906 -3.663 -16.527 1.00 86.38 96 TRP A N 1
ATOM 767 C CA . TRP A 1 96 ? 15.600 -4.251 -16.156 1.00 86.38 96 TRP A CA 1
ATOM 768 C C . TRP A 1 96 ? 15.434 -4.509 -14.641 1.00 86.38 96 TRP A C 1
ATOM 770 O O . TRP A 1 96 ? 14.372 -4.249 -14.070 1.00 86.38 96 TRP A O 1
ATOM 780 N N . GLU A 1 97 ? 16.492 -4.952 -13.947 1.00 90.06 97 GLU A N 1
ATOM 781 C CA . GLU A 1 97 ? 16.468 -5.149 -12.486 1.00 90.06 97 GLU A CA 1
ATOM 782 C C . GLU A 1 97 ? 16.219 -3.831 -11.744 1.00 90.06 97 GLU A C 1
ATOM 784 O O . GLU A 1 97 ? 15.567 -3.801 -10.696 1.00 90.06 97 GLU A O 1
ATOM 789 N N . ARG A 1 98 ? 16.711 -2.719 -12.303 1.00 88.69 98 ARG A N 1
ATOM 790 C CA . ARG A 1 98 ? 16.529 -1.387 -11.734 1.00 88.69 98 ARG A CA 1
ATOM 791 C C . ARG A 1 98 ? 15.070 -0.952 -11.807 1.00 88.69 98 ARG A C 1
ATOM 793 O O . ARG A 1 98 ? 14.580 -0.400 -10.822 1.00 88.69 98 ARG A O 1
ATOM 800 N N . LEU A 1 99 ? 14.356 -1.261 -12.894 1.00 90.50 99 LEU A N 1
ATOM 801 C CA . LEU A 1 99 ? 12.907 -1.036 -12.976 1.00 90.50 99 LEU A CA 1
ATOM 802 C C . LEU A 1 99 ? 12.189 -1.778 -11.843 1.00 90.50 99 LEU A C 1
ATOM 804 O O . LEU A 1 99 ? 11.404 -1.182 -11.109 1.00 90.50 99 LEU A O 1
ATOM 808 N N . ILE A 1 100 ? 12.519 -3.050 -11.610 1.00 94.31 100 ILE A N 1
ATOM 809 C CA . ILE A 1 100 ? 11.913 -3.823 -10.514 1.00 94.31 100 ILE A CA 1
ATOM 810 C C . ILE A 1 100 ? 12.171 -3.172 -9.155 1.00 94.31 100 ILE A C 1
ATOM 812 O O . ILE A 1 100 ? 11.257 -3.102 -8.336 1.00 94.31 100 ILE A O 1
ATOM 816 N N . GLN A 1 101 ? 13.376 -2.653 -8.918 1.00 93.06 101 GLN A N 1
ATOM 817 C CA . GLN A 1 101 ? 13.703 -1.953 -7.674 1.00 93.06 101 GLN A CA 1
ATOM 818 C C . GLN A 1 101 ? 12.940 -0.630 -7.517 1.00 93.06 101 GLN A C 1
ATOM 820 O O . GLN A 1 101 ? 12.395 -0.374 -6.443 1.00 93.06 101 GLN A O 1
ATOM 825 N N . LEU A 1 102 ? 12.879 0.201 -8.564 1.00 92.50 102 LEU A N 1
ATOM 826 C CA . LEU A 1 102 ? 12.184 1.496 -8.546 1.00 92.50 102 LEU A CA 1
ATOM 827 C C . LEU A 1 102 ? 10.683 1.330 -8.287 1.00 92.50 102 LEU A C 1
ATOM 829 O O . LEU A 1 102 ? 10.102 2.063 -7.487 1.00 92.50 102 LEU A O 1
ATOM 833 N N . TYR A 1 103 ? 10.080 0.316 -8.905 1.00 94.94 103 TYR A N 1
ATOM 834 C CA . TYR A 1 103 ? 8.671 -0.033 -8.739 1.00 94.94 103 TYR A CA 1
ATOM 835 C C . TYR A 1 103 ? 8.433 -1.049 -7.608 1.00 94.94 103 TYR A C 1
ATOM 837 O O . TYR A 1 103 ? 7.318 -1.542 -7.450 1.00 94.94 103 TYR A O 1
ATOM 845 N N . GLN A 1 104 ? 9.469 -1.358 -6.816 1.00 94.75 104 GLN A N 1
ATOM 846 C CA . GLN A 1 104 ? 9.457 -2.271 -5.666 1.00 94.75 104 GLN A CA 1
ATOM 847 C C . GLN A 1 104 ? 8.751 -3.613 -5.931 1.00 94.75 104 GLN A C 1
ATOM 849 O O . GLN A 1 104 ? 8.070 -4.135 -5.054 1.00 94.75 104 GLN A O 1
ATOM 854 N N . GLY A 1 105 ? 8.858 -4.163 -7.144 1.00 96.00 105 GLY A N 1
ATOM 855 C CA . GLY A 1 105 ? 8.192 -5.414 -7.522 1.00 96.00 105 GLY A CA 1
ATOM 856 C C . GLY A 1 105 ? 6.660 -5.336 -7.584 1.00 96.00 105 GLY A C 1
ATOM 857 O O . GLY A 1 105 ? 6.004 -6.376 -7.634 1.00 96.00 105 GLY A O 1
ATOM 858 N N . ASN A 1 106 ? 6.054 -4.146 -7.546 1.00 96.44 106 ASN A N 1
ATOM 859 C CA . ASN A 1 106 ? 4.602 -3.997 -7.607 1.00 96.44 106 ASN A CA 1
ATOM 860 C C . ASN A 1 106 ? 4.077 -4.434 -8.991 1.00 96.44 106 ASN A C 1
ATOM 862 O O . ASN A 1 106 ? 4.397 -3.782 -9.988 1.00 96.44 106 ASN A O 1
ATOM 866 N N . PRO A 1 107 ? 3.237 -5.487 -9.080 1.00 96.62 107 PRO A N 1
ATOM 867 C CA . PRO A 1 107 ? 2.782 -6.012 -10.365 1.00 96.62 107 PRO A CA 1
ATOM 868 C C . PRO A 1 107 ? 2.026 -4.996 -11.215 1.00 96.62 107 PRO A C 1
ATOM 870 O O . PRO A 1 107 ? 2.157 -5.003 -12.435 1.00 96.62 107 PRO A O 1
ATOM 873 N N . LEU A 1 108 ? 1.209 -4.149 -10.583 1.00 95.38 108 LEU A N 1
ATOM 874 C CA . LEU A 1 108 ? 0.403 -3.163 -11.294 1.00 95.38 108 LEU A CA 1
ATOM 875 C C . LEU A 1 108 ? 1.302 -2.079 -11.885 1.00 95.38 108 LEU A C 1
ATOM 877 O O . LEU A 1 108 ? 1.195 -1.764 -13.067 1.00 95.38 108 LEU A O 1
ATOM 881 N N . TRP A 1 109 ? 2.221 -1.551 -11.075 1.00 96.38 109 TRP A N 1
ATOM 882 C CA . TRP A 1 109 ? 3.110 -0.482 -11.515 1.00 96.38 109 TRP A CA 1
ATOM 883 C C . TRP A 1 109 ? 4.077 -0.961 -12.600 1.00 96.38 109 TRP A C 1
ATOM 885 O O . TRP A 1 109 ? 4.276 -0.259 -13.586 1.00 96.38 109 TRP A O 1
ATOM 895 N N . LEU A 1 110 ? 4.606 -2.184 -12.462 1.00 96.38 110 LEU A N 1
ATOM 896 C CA . LEU A 1 110 ? 5.464 -2.804 -13.471 1.00 96.38 110 LEU A CA 1
ATOM 897 C C . LEU A 1 110 ? 4.739 -3.000 -14.803 1.00 96.38 110 LEU A C 1
ATOM 899 O O . LEU A 1 110 ? 5.302 -2.687 -15.844 1.00 96.38 110 LEU A O 1
ATOM 903 N N . LYS A 1 111 ? 3.486 -3.469 -14.790 1.00 96.94 111 LYS A N 1
ATOM 904 C CA . LYS A 1 111 ? 2.690 -3.612 -16.020 1.00 96.94 111 LYS A CA 1
ATOM 905 C C . LYS A 1 111 ? 2.404 -2.269 -16.682 1.00 96.94 111 LYS A C 1
ATOM 907 O O . LYS A 1 111 ? 2.513 -2.165 -17.900 1.00 96.94 111 LYS A O 1
ATOM 912 N N . SER A 1 112 ? 2.060 -1.257 -15.890 1.00 96.50 112 SER A N 1
ATOM 913 C CA . SER A 1 112 ? 1.780 0.093 -16.385 1.00 96.50 112 SER A CA 1
ATOM 914 C C . SER A 1 112 ? 3.011 0.698 -17.072 1.00 96.50 112 SER A C 1
ATOM 916 O O . SER A 1 112 ? 2.953 1.069 -18.246 1.00 96.50 112 SER A O 1
ATOM 918 N N . VAL A 1 113 ? 4.170 0.689 -16.401 1.00 94.69 113 VAL A N 1
ATOM 919 C CA . VAL A 1 113 ? 5.406 1.223 -16.993 1.00 94.69 113 VAL A CA 1
ATOM 920 C C . VAL A 1 113 ? 5.891 0.386 -18.178 1.00 94.69 113 VAL A C 1
ATOM 922 O O . VAL A 1 113 ? 6.308 0.953 -19.184 1.00 94.69 113 VAL A O 1
ATOM 925 N N . ALA A 1 114 ? 5.789 -0.945 -18.109 1.00 94.00 114 ALA A N 1
ATOM 926 C CA . ALA A 1 114 ? 6.175 -1.825 -19.209 1.00 94.00 114 ALA A CA 1
ATOM 927 C C . ALA A 1 114 ? 5.317 -1.589 -20.459 1.00 94.00 114 ALA A C 1
ATOM 929 O O . ALA A 1 114 ? 5.848 -1.570 -21.567 1.00 94.00 114 ALA A O 1
ATOM 930 N N . THR A 1 115 ? 4.015 -1.335 -20.281 1.00 94.62 115 THR A N 1
ATOM 931 C CA . THR A 1 115 ? 3.107 -0.954 -21.374 1.00 94.62 115 THR A CA 1
ATOM 932 C C . THR A 1 115 ? 3.566 0.351 -22.022 1.00 94.62 115 THR A C 1
ATOM 934 O O . THR A 1 115 ? 3.730 0.405 -23.237 1.00 94.62 115 THR A O 1
ATOM 937 N N . GLN A 1 116 ? 3.865 1.380 -21.222 1.00 93.25 116 GLN A N 1
ATOM 938 C CA . GLN A 1 116 ? 4.360 2.652 -21.749 1.00 93.25 116 GLN A CA 1
ATOM 939 C C . GLN A 1 116 ? 5.704 2.490 -22.482 1.00 93.25 116 GLN A C 1
ATOM 941 O O . GLN A 1 116 ? 5.873 3.014 -23.578 1.00 93.25 116 GLN A O 1
ATOM 946 N N . ILE A 1 117 ? 6.658 1.734 -21.935 1.00 91.31 117 ILE A N 1
ATOM 947 C CA . ILE A 1 117 ? 7.937 1.473 -22.616 1.00 91.31 117 ILE A CA 1
ATOM 948 C C . ILE A 1 117 ? 7.703 0.761 -23.954 1.00 91.31 117 ILE A C 1
ATOM 950 O O . ILE A 1 117 ? 8.293 1.142 -24.960 1.00 91.31 117 ILE A O 1
ATOM 954 N N . GLN A 1 118 ? 6.810 -0.229 -23.998 1.00 90.31 118 GLN A N 1
ATOM 955 C CA . GLN A 1 118 ? 6.486 -0.947 -25.228 1.00 90.31 118 GLN A CA 1
ATOM 956 C C . GLN A 1 118 ? 5.858 -0.031 -26.295 1.00 90.31 118 GLN A C 1
ATOM 958 O O . GLN A 1 118 ? 6.185 -0.155 -27.475 1.00 90.31 118 GLN A O 1
ATOM 963 N N . GLU A 1 119 ? 4.992 0.906 -25.901 1.00 90.56 119 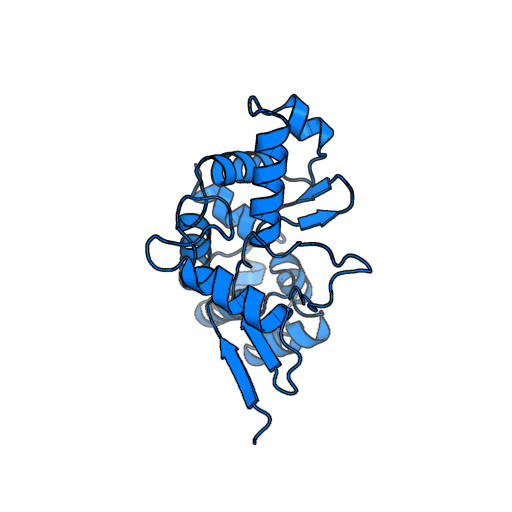GLU A N 1
ATOM 964 C CA . GLU A 1 119 ? 4.344 1.860 -26.815 1.00 90.56 119 GLU A CA 1
ATOM 965 C C . GLU A 1 119 ? 5.322 2.876 -27.427 1.00 90.56 119 GLU A C 1
ATOM 967 O O . GLU A 1 119 ? 5.156 3.276 -28.581 1.00 90.56 119 GLU A O 1
ATOM 972 N N . PHE A 1 120 ? 6.344 3.288 -26.672 1.00 87.75 120 PHE A N 1
ATOM 973 C CA . PHE A 1 120 ? 7.329 4.291 -27.098 1.00 87.75 120 PHE A CA 1
ATOM 974 C C . PHE A 1 120 ? 8.658 3.689 -27.595 1.00 87.75 120 PHE A C 1
ATOM 976 O O . PHE A 1 120 ? 9.479 4.408 -28.168 1.00 87.75 120 PHE A O 1
ATOM 983 N N . GLY A 1 121 ? 8.843 2.377 -27.435 1.00 84.75 121 GLY A N 1
ATOM 984 C CA . GLY A 1 121 ? 10.042 1.627 -27.800 1.00 84.75 121 GLY A CA 1
ATOM 985 C C . GLY A 1 121 ? 11.054 1.501 -26.655 1.00 84.75 121 GLY A C 1
ATOM 986 O O . GLY A 1 121 ? 11.216 2.404 -25.837 1.00 84.75 121 GLY A O 1
ATOM 987 N N . GLU A 1 122 ? 11.786 0.383 -26.637 1.00 78.00 122 GLU A N 1
ATOM 988 C CA . GLU A 1 122 ? 12.738 0.005 -25.574 1.00 78.00 122 GLU A CA 1
ATOM 989 C C . GLU A 1 122 ? 13.834 1.056 -25.330 1.00 78.00 122 GLU A C 1
ATOM 991 O O . GLU A 1 122 ? 14.226 1.288 -24.185 1.00 78.00 122 GLU A O 1
ATOM 996 N N . ASN A 1 123 ? 14.240 1.783 -26.379 1.00 80.19 123 ASN A N 1
ATOM 997 C CA . ASN A 1 123 ? 15.207 2.883 -26.292 1.00 80.19 123 ASN A CA 1
ATOM 998 C C . ASN A 1 123 ? 14.767 3.998 -25.329 1.00 80.19 123 ASN A C 1
ATOM 1000 O O . ASN A 1 123 ? 15.602 4.792 -24.908 1.00 80.19 123 ASN A O 1
ATOM 1004 N N . LEU A 1 124 ? 13.478 4.090 -24.972 1.00 80.19 124 LEU A N 1
ATOM 1005 C CA . LEU A 1 124 ? 13.003 5.038 -23.966 1.00 80.19 124 LEU A CA 1
ATOM 1006 C C . LEU A 1 124 ? 13.792 4.907 -22.657 1.00 80.19 124 LEU A C 1
ATOM 1008 O O . LEU A 1 124 ? 14.100 5.922 -22.044 1.00 80.19 124 LEU A O 1
ATOM 1012 N N . ILE A 1 125 ? 14.153 3.688 -22.251 1.00 77.88 125 ILE A N 1
ATOM 1013 C CA . ILE A 1 125 ? 14.899 3.458 -21.008 1.00 77.88 125 ILE A CA 1
ATOM 1014 C C . ILE A 1 125 ? 16.309 4.044 -21.097 1.00 77.88 125 ILE A C 1
ATOM 1016 O O . ILE A 1 125 ? 16.767 4.655 -20.139 1.00 77.88 125 ILE A O 1
ATOM 1020 N N . GLU A 1 126 ? 16.965 3.934 -22.252 1.00 77.31 126 GLU A N 1
ATOM 1021 C CA . GLU A 1 126 ? 18.293 4.521 -22.487 1.00 77.31 126 GLU A CA 1
ATOM 1022 C C . GLU A 1 126 ? 18.265 6.058 -22.523 1.00 77.31 126 GLU A C 1
ATOM 1024 O O . GLU A 1 126 ? 19.282 6.716 -22.303 1.00 77.31 126 GLU A O 1
ATOM 1029 N N . LEU A 1 127 ? 17.103 6.647 -22.824 1.00 80.25 127 LEU A N 1
ATOM 1030 C CA . LEU A 1 127 ? 16.907 8.097 -22.885 1.00 80.25 127 LEU A CA 1
ATOM 1031 C C . LEU A 1 127 ? 16.573 8.716 -21.522 1.00 80.25 127 LEU A C 1
ATOM 1033 O O . LEU A 1 127 ? 16.572 9.945 -21.395 1.00 80.25 127 LEU A O 1
ATOM 1037 N N . LEU A 1 128 ? 16.261 7.896 -20.519 1.00 79.44 128 LEU A N 1
ATOM 1038 C CA . LEU A 1 128 ? 15.868 8.343 -19.190 1.00 79.44 128 LEU A CA 1
ATOM 1039 C C . LEU A 1 128 ? 17.059 8.316 -18.220 1.00 79.44 128 LEU A C 1
ATOM 1041 O O . LEU A 1 128 ? 17.930 7.458 -18.331 1.00 79.44 128 LEU A O 1
ATOM 1045 N N . PRO A 1 129 ? 17.103 9.234 -17.238 1.00 82.56 129 PRO A N 1
ATOM 1046 C CA . PRO A 1 129 ? 18.015 9.106 -16.104 1.00 82.56 129 PRO A CA 1
ATOM 1047 C C . PRO A 1 129 ? 17.841 7.766 -15.368 1.00 82.56 129 PRO A C 1
ATOM 1049 O O . PRO A 1 129 ? 16.717 7.286 -15.225 1.00 82.56 129 PRO A O 1
ATOM 1052 N N . ASP A 1 130 ? 18.929 7.213 -14.821 1.00 74.38 130 ASP A N 1
ATOM 1053 C CA . ASP A 1 130 ? 18.948 5.907 -14.126 1.00 74.38 130 ASP A CA 1
ATOM 1054 C C . ASP A 1 130 ? 17.991 5.805 -12.911 1.00 74.38 130 ASP A C 1
ATOM 1056 O O . ASP A 1 130 ? 17.670 4.712 -12.426 1.00 74.38 130 ASP A O 1
ATOM 1060 N N . ASP A 1 131 ? 17.562 6.940 -12.361 1.00 79.75 131 ASP A N 1
ATOM 1061 C CA . ASP A 1 131 ? 16.632 7.060 -11.238 1.00 79.75 131 ASP A CA 1
ATOM 1062 C C . ASP A 1 131 ? 15.267 7.650 -11.624 1.00 79.75 131 ASP A C 1
ATOM 1064 O O . ASP A 1 131 ? 14.434 7.889 -10.747 1.00 79.75 131 ASP A O 1
ATOM 1068 N N . ALA A 1 132 ? 15.005 7.845 -12.918 1.00 87.31 132 ALA A N 1
ATOM 1069 C CA . ALA A 1 132 ? 13.734 8.372 -13.384 1.00 87.31 132 ALA A CA 1
ATOM 1070 C C . ALA A 1 132 ? 12.598 7.373 -13.140 1.00 87.31 132 ALA A C 1
ATOM 1072 O O . ALA A 1 132 ? 12.610 6.237 -13.614 1.00 87.31 132 ALA A O 1
ATOM 1073 N N . ILE A 1 133 ? 11.571 7.835 -12.431 1.00 91.88 133 ILE A N 1
ATOM 1074 C CA . ILE A 1 133 ? 10.332 7.091 -12.234 1.00 91.88 133 ILE A CA 1
ATOM 1075 C C . ILE A 1 133 ? 9.288 7.646 -13.197 1.00 91.88 133 ILE A C 1
ATOM 1077 O O . ILE A 1 133 ? 8.895 8.813 -13.126 1.00 91.88 133 ILE A O 1
ATOM 1081 N N . LEU A 1 134 ? 8.825 6.792 -14.106 1.00 92.94 134 LEU A N 1
ATOM 1082 C CA . LEU A 1 134 ? 7.709 7.104 -14.985 1.00 92.94 134 LEU A CA 1
ATOM 1083 C C . LEU A 1 134 ? 6.392 6.964 -14.219 1.00 92.94 134 LEU A C 1
ATOM 1085 O O . LEU A 1 134 ? 6.179 6.003 -13.475 1.00 92.94 134 LEU A O 1
ATOM 1089 N N . LEU A 1 135 ? 5.495 7.916 -14.457 1.00 94.12 135 LEU A N 1
ATOM 1090 C CA . LEU A 1 135 ? 4.120 7.900 -13.972 1.00 94.12 135 LEU A CA 1
ATOM 1091 C C . LEU A 1 135 ? 3.174 7.918 -15.182 1.00 94.12 135 LEU A C 1
ATOM 1093 O O . LEU A 1 135 ? 2.717 8.999 -15.566 1.00 94.12 135 LEU A O 1
ATOM 1097 N N . PRO A 1 136 ? 2.917 6.762 -15.819 1.00 95.19 136 PRO A N 1
ATOM 1098 C CA . PRO A 1 136 ? 1.823 6.628 -16.779 1.00 95.19 136 PRO A CA 1
ATOM 1099 C C . PRO A 1 136 ? 0.482 7.102 -16.188 1.00 95.19 136 PRO A C 1
ATOM 1101 O O . PRO A 1 136 ? 0.299 7.099 -14.968 1.00 95.19 136 PRO A O 1
ATOM 1104 N N . GLU A 1 137 ? -0.461 7.527 -17.033 1.00 94.06 137 GLU A N 1
ATOM 1105 C CA . GLU A 1 137 ? -1.739 8.093 -16.562 1.00 94.06 137 GLU A CA 1
ATOM 1106 C C . GLU A 1 137 ? -2.589 7.078 -15.779 1.00 94.06 137 GLU A C 1
ATOM 1108 O O . GLU A 1 137 ? -3.148 7.425 -14.746 1.00 94.06 137 GLU A O 1
ATOM 1113 N N . ASP A 1 138 ? -2.604 5.803 -16.172 1.00 94.31 138 ASP A N 1
ATOM 1114 C CA . ASP A 1 138 ? -3.299 4.731 -15.443 1.00 94.31 138 ASP A CA 1
ATOM 1115 C C . ASP A 1 138 ? -2.701 4.480 -14.044 1.00 94.31 138 ASP A C 1
ATOM 1117 O O . ASP A 1 138 ? -3.419 4.207 -13.072 1.00 94.31 138 ASP A O 1
ATOM 1121 N N . LEU A 1 139 ? -1.378 4.628 -13.912 1.00 95.12 139 LEU A N 1
ATOM 1122 C CA . LEU A 1 139 ? -0.702 4.583 -12.619 1.00 95.12 139 LEU A CA 1
ATOM 1123 C C . LEU A 1 139 ? -1.066 5.799 -11.757 1.00 95.12 139 LEU A C 1
ATOM 1125 O O . LEU A 1 139 ? -1.343 5.641 -10.564 1.00 95.12 139 LEU A O 1
ATOM 1129 N N . LYS A 1 140 ? -1.099 6.999 -12.349 1.00 95.44 140 LYS A N 1
ATOM 1130 C CA . LYS A 1 140 ? -1.531 8.223 -11.656 1.00 95.44 140 LYS A CA 1
ATOM 1131 C C . LYS A 1 140 ? -2.966 8.110 -11.168 1.00 95.44 140 LYS A C 1
ATOM 1133 O O . LYS A 1 140 ? -3.205 8.428 -10.012 1.00 95.44 140 LYS A O 1
ATOM 1138 N N . ASP A 1 141 ? -3.884 7.601 -11.985 1.00 94.69 141 ASP A N 1
ATOM 1139 C CA . ASP A 1 141 ? -5.286 7.411 -11.605 1.00 94.69 141 ASP A CA 1
ATOM 1140 C C . ASP A 1 141 ? -5.415 6.506 -10.375 1.00 94.69 141 ASP A C 1
ATOM 1142 O O . ASP A 1 141 ? -6.162 6.805 -9.441 1.00 94.69 141 ASP A O 1
ATOM 1146 N N . THR A 1 142 ? -4.641 5.417 -10.332 1.00 92.88 142 THR A N 1
ATOM 1147 C CA . THR A 1 142 ? -4.632 4.503 -9.181 1.00 92.88 142 THR A CA 1
ATOM 1148 C C . THR A 1 142 ? -4.103 5.188 -7.918 1.00 92.88 142 THR A C 1
ATOM 1150 O O . THR A 1 142 ? -4.677 5.038 -6.837 1.00 92.88 142 THR A O 1
ATOM 1153 N N . LEU A 1 143 ? -3.012 5.950 -8.033 1.00 94.50 143 LEU A N 1
ATOM 1154 C CA . LEU A 1 143 ? -2.430 6.681 -6.906 1.00 94.50 143 LEU A CA 1
ATOM 1155 C C . LEU A 1 143 ? -3.350 7.815 -6.439 1.00 94.50 143 LEU A C 1
ATOM 1157 O O . LEU A 1 143 ? -3.547 7.968 -5.237 1.00 94.50 143 LEU A O 1
ATOM 1161 N N . GLN A 1 144 ? -3.997 8.529 -7.362 1.00 95.31 144 GLN A N 1
ATOM 1162 C CA . GLN A 1 144 ? -4.982 9.566 -7.065 1.00 95.31 144 GLN A CA 1
ATOM 1163 C C . GLN A 1 144 ? -6.150 9.000 -6.262 1.00 95.31 144 GLN A C 1
ATOM 1165 O O . GLN A 1 144 ? -6.498 9.557 -5.225 1.00 95.31 144 GLN A O 1
ATOM 1170 N N . GLN A 1 145 ? -6.694 7.846 -6.659 1.00 93.50 145 GLN A N 1
ATOM 1171 C CA . GLN A 1 145 ? -7.759 7.181 -5.903 1.00 93.50 145 GLN A CA 1
ATOM 1172 C C . GLN A 1 145 ? -7.342 6.833 -4.470 1.00 93.50 145 GLN A C 1
ATOM 1174 O O . GLN A 1 145 ? -8.172 6.885 -3.564 1.00 93.50 145 GLN A O 1
ATOM 1179 N N . GLN A 1 146 ? -6.077 6.474 -4.240 1.00 93.69 146 GLN A N 1
ATOM 1180 C CA . GLN A 1 146 ? -5.559 6.227 -2.892 1.00 93.69 146 GLN A CA 1
ATOM 1181 C C . GLN A 1 146 ? -5.358 7.536 -2.117 1.00 93.69 146 GLN A C 1
ATOM 1183 O O . GLN A 1 146 ? -5.729 7.618 -0.943 1.00 93.69 146 GLN A O 1
ATOM 1188 N N . SER A 1 147 ? -4.827 8.567 -2.775 1.00 94.31 147 SER A N 1
ATOM 1189 C CA . SER A 1 147 ? -4.574 9.895 -2.211 1.00 94.31 147 SER A CA 1
ATOM 1190 C C . SER A 1 147 ? -5.853 10.655 -1.847 1.00 94.31 147 SER A C 1
ATOM 1192 O O . SER A 1 147 ? -5.895 11.302 -0.801 1.00 94.31 147 SER A O 1
ATOM 1194 N N . ASP A 1 148 ? -6.926 10.521 -2.628 1.00 94.81 148 ASP A N 1
ATOM 1195 C CA . ASP A 1 148 ? -8.241 11.137 -2.373 1.00 94.81 148 ASP A CA 1
ATOM 1196 C C . ASP A 1 148 ? -8.901 10.628 -1.086 1.00 94.81 148 ASP A C 1
ATOM 1198 O O . ASP A 1 148 ? -9.831 11.236 -0.540 1.00 94.81 148 ASP A O 1
ATOM 1202 N N . ARG A 1 149 ? -8.428 9.487 -0.578 1.00 95.38 149 ARG A N 1
ATOM 1203 C CA . ARG A 1 149 ? -8.915 8.897 0.669 1.00 95.38 149 ARG A CA 1
ATOM 1204 C C . ARG A 1 149 ? -8.242 9.463 1.905 1.00 95.38 149 ARG A C 1
ATOM 1206 O O . ARG A 1 149 ? -8.796 9.272 2.988 1.00 95.38 149 ARG A O 1
ATOM 1213 N N . LEU A 1 150 ? -7.100 10.128 1.756 1.00 96.69 150 LEU A N 1
ATOM 1214 C CA . LEU A 1 150 ? -6.300 10.627 2.869 1.00 96.69 150 LEU A CA 1
ATOM 1215 C C . LEU A 1 150 ? -6.970 11.803 3.567 1.00 96.69 150 LEU A C 1
ATOM 1217 O O . LEU A 1 150 ? -7.517 12.694 2.915 1.00 96.69 150 LEU A O 1
ATOM 1221 N N . SER A 1 151 ? -6.884 11.827 4.896 1.00 96.69 151 SER A N 1
ATOM 1222 C CA . SER A 1 151 ? -7.167 13.038 5.661 1.00 96.69 151 SER A CA 1
ATOM 1223 C C . SER A 1 151 ? -6.130 14.126 5.376 1.00 96.69 151 SER A C 1
ATOM 1225 O O . SER A 1 151 ? -5.009 13.853 4.949 1.00 96.69 151 SER A O 1
ATOM 1227 N N . GLU A 1 152 ? -6.470 15.374 5.688 1.00 95.19 152 GLU A N 1
ATOM 1228 C CA . GLU A 1 152 ? -5.529 16.493 5.543 1.00 95.19 152 GLU A CA 1
ATOM 1229 C C . GLU A 1 152 ? -4.260 16.300 6.387 1.00 95.19 152 GLU A C 1
ATOM 1231 O O . GLU A 1 152 ? -3.159 16.596 5.935 1.00 95.19 152 GLU A O 1
ATOM 1236 N N . THR A 1 153 ? -4.380 15.712 7.582 1.00 95.12 153 THR A N 1
ATOM 1237 C CA . THR A 1 153 ? -3.212 15.385 8.412 1.00 95.12 153 THR A CA 1
ATOM 1238 C C . THR A 1 153 ? -2.348 14.286 7.791 1.00 95.12 153 THR A C 1
ATOM 1240 O O . THR A 1 153 ? -1.124 14.359 7.867 1.00 95.12 153 THR A O 1
ATOM 1243 N N . GLU A 1 154 ? -2.953 13.275 7.155 1.00 96.56 154 GLU A N 1
ATOM 1244 C CA . GLU A 1 154 ? -2.217 12.242 6.417 1.00 96.56 154 GLU A CA 1
ATOM 1245 C C . GLU A 1 154 ? -1.439 12.844 5.244 1.00 96.56 154 GLU A C 1
ATOM 1247 O O . GLU A 1 154 ? -0.266 12.511 5.085 1.00 96.56 154 GLU A O 1
ATOM 1252 N N . LYS A 1 155 ? -2.051 13.757 4.477 1.00 95.62 155 LYS A N 1
ATOM 1253 C CA . LYS A 1 155 ? -1.388 14.463 3.367 1.00 95.62 155 LYS A CA 1
ATOM 1254 C C . LYS A 1 155 ? -0.197 15.287 3.853 1.00 95.62 155 LYS A C 1
ATOM 1256 O O . LYS A 1 155 ? 0.909 15.075 3.372 1.00 95.62 155 LYS A O 1
ATOM 1261 N N . GLN A 1 156 ? -0.379 16.102 4.895 1.00 93.62 156 GLN A N 1
ATOM 1262 C CA . GLN A 1 156 ? 0.692 16.924 5.479 1.00 93.62 156 GLN A CA 1
ATOM 1263 C C . GLN A 1 156 ? 1.895 16.094 5.951 1.00 93.62 156 GLN A C 1
ATOM 1265 O O . GLN A 1 156 ? 3.049 16.449 5.709 1.00 93.62 156 GLN A O 1
ATOM 1270 N N . ILE A 1 157 ? 1.650 14.970 6.634 1.00 94.88 157 ILE A N 1
ATOM 1271 C CA . ILE A 1 157 ? 2.737 14.093 7.090 1.00 94.88 157 ILE A CA 1
ATOM 1272 C C . ILE A 1 157 ? 3.386 13.358 5.912 1.00 94.88 157 ILE A C 1
ATOM 1274 O O . ILE A 1 157 ? 4.607 13.195 5.903 1.00 94.88 157 ILE A O 1
ATOM 1278 N N . LEU A 1 158 ? 2.610 12.934 4.912 1.00 95.38 158 LEU A N 1
ATOM 1279 C CA . LEU A 1 158 ? 3.146 12.310 3.704 1.00 95.38 158 LEU A CA 1
ATOM 1280 C C . LEU A 1 158 ? 4.040 13.286 2.922 1.00 95.38 158 LEU A C 1
ATOM 1282 O O . LEU A 1 158 ? 5.166 12.927 2.586 1.00 95.38 158 LEU A O 1
ATOM 1286 N N . GLU A 1 159 ? 3.593 14.525 2.714 1.00 93.12 159 GLU A N 1
ATOM 1287 C CA . GLU A 1 159 ? 4.371 15.616 2.111 1.00 93.12 159 GLU A CA 1
ATOM 1288 C C . GLU A 1 159 ? 5.685 15.853 2.861 1.00 93.12 159 GLU A C 1
ATOM 1290 O O . GLU A 1 159 ? 6.757 15.886 2.252 1.00 93.12 159 GLU A O 1
ATOM 1295 N N . LEU A 1 160 ? 5.635 15.928 4.195 1.00 92.69 160 LEU A N 1
ATOM 1296 C CA . LEU A 1 160 ? 6.831 16.085 5.022 1.00 92.69 160 LEU A CA 1
ATOM 1297 C C . LEU A 1 160 ? 7.835 14.942 4.800 1.00 92.69 160 LEU A C 1
ATOM 1299 O O . LEU A 1 160 ? 9.038 15.191 4.679 1.00 92.69 160 LEU A O 1
ATOM 1303 N N . LEU A 1 161 ? 7.364 13.693 4.739 1.00 94.19 161 LEU A N 1
ATOM 1304 C CA . LEU A 1 161 ? 8.220 12.533 4.474 1.00 94.19 161 LEU A CA 1
ATOM 1305 C C . LEU A 1 161 ? 8.816 12.577 3.058 1.00 94.19 161 LEU A C 1
ATOM 1307 O O . LEU A 1 161 ? 9.995 12.265 2.879 1.00 94.19 161 LEU A O 1
ATOM 1311 N N . VAL A 1 162 ? 8.031 13.005 2.068 1.00 93.38 162 VAL A N 1
ATOM 1312 C CA . VAL A 1 162 ? 8.463 13.178 0.672 1.00 93.38 162 VAL A CA 1
ATOM 1313 C C . VAL A 1 162 ? 9.568 14.231 0.571 1.00 93.38 162 VAL A C 1
ATOM 1315 O O . VAL A 1 162 ? 10.606 13.963 -0.035 1.00 93.38 162 VAL A O 1
ATOM 1318 N N . MET A 1 163 ? 9.417 15.377 1.243 1.00 90.62 163 MET A N 1
ATOM 1319 C CA . MET A 1 163 ? 10.408 16.462 1.245 1.00 90.62 163 MET A CA 1
ATOM 1320 C C . MET A 1 163 ? 11.762 16.058 1.840 1.00 90.62 163 MET A C 1
ATOM 1322 O O . MET A 1 163 ? 12.800 16.562 1.413 1.00 90.62 163 MET A O 1
ATOM 1326 N N . LYS A 1 164 ? 11.786 15.168 2.840 1.00 87.31 164 LYS A N 1
ATOM 1327 C CA . LYS A 1 164 ? 13.043 14.735 3.477 1.00 87.31 164 LYS A CA 1
ATOM 1328 C C . LYS A 1 164 ? 13.871 13.801 2.587 1.00 87.31 164 LYS A C 1
ATOM 1330 O O . LYS A 1 164 ? 15.059 13.645 2.854 1.00 87.31 164 LYS A O 1
ATOM 1335 N N . ASN A 1 165 ? 13.270 13.205 1.551 1.00 78.88 165 ASN A N 1
ATOM 1336 C CA . ASN A 1 165 ? 13.890 12.327 0.546 1.00 78.88 165 ASN A CA 1
ATOM 1337 C C . ASN A 1 165 ? 14.679 11.111 1.096 1.00 78.88 165 ASN A C 1
ATOM 1339 O O . ASN A 1 165 ? 15.411 10.444 0.367 1.00 78.88 165 ASN A O 1
ATOM 1343 N N . GLN A 1 166 ? 14.512 10.789 2.377 1.00 86.75 166 GLN A N 1
ATOM 1344 C CA . GLN A 1 166 ? 15.145 9.668 3.072 1.00 86.75 166 GLN A CA 1
ATOM 1345 C C . GLN A 1 166 ? 14.234 9.184 4.201 1.00 86.75 166 GLN A C 1
ATOM 1347 O O . GLN A 1 166 ? 13.277 9.871 4.562 1.00 86.75 166 GLN A O 1
ATOM 1352 N N . SER A 1 167 ? 14.542 8.025 4.783 1.00 91.31 167 SER A N 1
ATOM 1353 C CA . SER A 1 167 ? 13.802 7.532 5.944 1.00 91.31 167 SER A CA 1
ATOM 1354 C C . SER A 1 167 ? 13.923 8.509 7.119 1.00 91.31 167 SER A C 1
ATOM 1356 O O . SER A 1 167 ? 15.025 8.917 7.484 1.00 91.31 167 SER A O 1
ATOM 1358 N N . VAL A 1 168 ? 12.793 8.879 7.721 1.00 95.00 168 VAL A N 1
ATOM 1359 C CA . VAL A 1 168 ? 12.715 9.884 8.793 1.00 95.00 168 VAL A CA 1
ATOM 1360 C C . VAL A 1 168 ? 12.421 9.198 10.119 1.00 95.00 168 VAL A C 1
ATOM 1362 O O . VAL A 1 168 ? 11.559 8.320 10.189 1.00 95.00 168 VAL A O 1
ATOM 1365 N N . SER A 1 169 ? 13.124 9.581 11.185 1.00 95.75 169 SER A N 1
ATOM 1366 C CA . SER A 1 169 ? 12.882 8.991 12.504 1.00 95.75 169 SER A CA 1
ATOM 1367 C C . SER 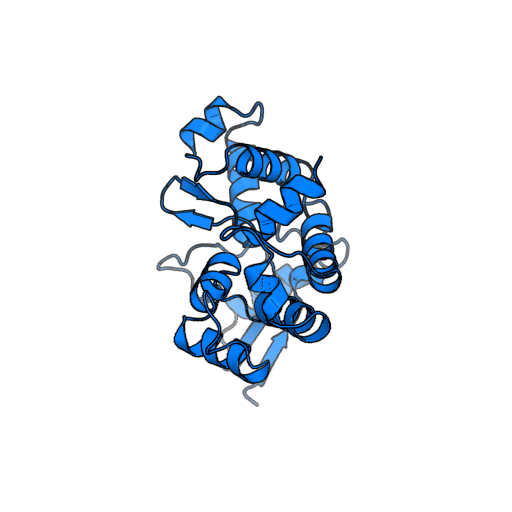A 1 169 ? 11.657 9.591 13.198 1.00 95.75 169 SER A C 1
ATOM 1369 O O . SER A 1 169 ? 11.323 10.759 13.001 1.00 95.75 169 SER A O 1
ATOM 1371 N N . LEU A 1 170 ? 11.014 8.821 14.084 1.00 94.81 170 LEU A N 1
ATOM 1372 C CA . LEU A 1 170 ? 9.919 9.335 14.919 1.00 94.81 170 LEU A CA 1
ATOM 1373 C C . LEU A 1 170 ? 10.334 10.576 15.726 1.00 94.81 170 LEU A C 1
ATOM 1375 O O . LEU A 1 170 ? 9.546 11.504 15.859 1.00 94.81 170 LEU A O 1
ATOM 1379 N N . ALA A 1 171 ? 11.565 10.599 16.246 1.00 94.06 171 ALA A N 1
ATOM 1380 C CA . ALA A 1 171 ? 12.088 11.737 17.001 1.00 94.06 171 ALA A CA 1
ATOM 1381 C C . ALA A 1 171 ? 12.168 13.001 16.132 1.00 94.06 171 ALA A C 1
ATOM 1383 O O . ALA A 1 171 ? 11.680 14.051 16.533 1.00 94.06 171 ALA A O 1
ATOM 1384 N N . GLN A 1 172 ? 12.683 12.876 14.905 1.00 93.88 172 GLN A N 1
ATOM 1385 C CA . GLN A 1 172 ? 12.723 13.988 13.953 1.00 93.88 172 GLN A CA 1
ATOM 1386 C C . GLN A 1 172 ? 11.321 14.480 13.587 1.00 93.88 172 GLN A C 1
ATOM 1388 O O . GLN A 1 172 ? 11.104 15.685 13.489 1.00 93.88 172 GLN A O 1
ATOM 1393 N N . LEU A 1 173 ? 10.361 13.569 13.397 1.00 93.94 173 LEU A N 1
ATOM 1394 C CA . LEU A 1 173 ? 8.978 13.948 13.107 1.00 93.94 173 LEU A CA 1
ATOM 1395 C C . LEU A 1 173 ? 8.353 14.716 14.276 1.00 93.94 173 LEU A C 1
ATOM 1397 O O . LEU A 1 173 ? 7.738 15.747 14.037 1.00 93.94 173 LEU A O 1
ATOM 1401 N N . LEU A 1 174 ? 8.566 14.266 15.518 1.00 93.69 174 LEU A N 1
ATOM 1402 C CA . LEU A 1 174 ? 8.094 14.948 16.730 1.00 93.69 174 LEU A CA 1
ATOM 1403 C C . LEU A 1 174 ? 8.700 16.349 16.911 1.00 93.69 174 LEU A C 1
ATOM 1405 O O . LEU A 1 174 ? 8.047 17.211 17.485 1.00 93.69 174 LEU A O 1
ATOM 1409 N N . GLU A 1 175 ? 9.928 16.574 16.441 1.00 92.50 175 GLU A N 1
ATOM 1410 C CA . GLU A 1 175 ? 10.587 17.887 16.481 1.00 92.50 175 GLU A CA 1
ATOM 1411 C C . GLU A 1 175 ? 10.151 18.816 15.339 1.00 92.50 175 GLU A C 1
ATOM 1413 O O . GLU A 1 175 ? 10.196 20.034 15.488 1.00 92.50 175 GLU A O 1
ATOM 1418 N N . THR A 1 176 ? 9.767 18.253 14.189 1.00 89.00 176 THR A N 1
ATOM 1419 C CA . THR A 1 176 ? 9.494 19.026 12.964 1.00 89.00 176 THR A CA 1
ATOM 1420 C C . THR A 1 176 ? 8.016 19.384 12.803 1.00 89.00 176 THR A C 1
ATOM 1422 O O . THR A 1 176 ? 7.701 20.327 12.083 1.00 89.00 176 THR A O 1
ATOM 1425 N N . THR A 1 177 ? 7.105 18.636 13.433 1.00 87.75 177 THR A N 1
ATOM 1426 C CA . THR A 1 177 ? 5.661 18.866 13.306 1.00 87.75 177 THR A CA 1
ATOM 1427 C C . THR A 1 177 ? 5.086 19.664 14.474 1.00 87.75 177 THR A C 1
ATOM 1429 O O . THR A 1 177 ? 5.462 19.462 15.626 1.00 87.75 177 THR A O 1
ATOM 1432 N N . GLU A 1 178 ? 4.110 20.526 14.188 1.00 87.75 178 GLU A N 1
ATOM 1433 C CA . GLU A 1 178 ? 3.308 21.217 15.209 1.00 87.75 178 GLU A CA 1
ATOM 1434 C C . GLU A 1 178 ? 2.158 20.342 15.748 1.00 87.75 178 GLU A C 1
ATOM 1436 O O . GLU A 1 178 ? 1.462 20.721 16.692 1.00 87.75 178 GLU A O 1
ATOM 1441 N N . THR A 1 179 ? 1.931 19.160 15.160 1.00 87.56 179 THR A N 1
ATOM 1442 C CA . THR A 1 179 ? 0.877 18.238 15.601 1.00 87.56 179 THR A CA 1
ATOM 1443 C C . THR A 1 179 ? 1.190 17.647 16.977 1.00 87.56 179 THR A C 1
ATOM 1445 O O . THR A 1 179 ? 2.342 17.365 17.309 1.00 87.56 179 THR A O 1
ATOM 1448 N N . SER A 1 180 ? 0.152 17.371 17.772 1.00 94.25 180 SER A N 1
ATOM 1449 C CA . SER A 1 180 ? 0.341 16.676 19.044 1.00 94.25 180 SER A CA 1
ATOM 1450 C C . SER A 1 180 ? 0.999 15.298 18.828 1.00 94.25 180 SER A C 1
ATOM 1452 O O . SER A 1 180 ? 0.724 14.638 17.819 1.00 94.25 180 SER A O 1
ATOM 1454 N N . PRO A 1 181 ? 1.816 14.795 19.777 1.00 95.00 181 PRO A N 1
ATOM 1455 C CA . PRO A 1 181 ? 2.422 13.469 19.651 1.00 95.00 181 PRO A CA 1
ATOM 1456 C C . PRO A 1 181 ? 1.400 12.348 19.416 1.00 95.00 181 PRO A C 1
ATOM 1458 O O . PRO A 1 181 ? 1.671 11.406 18.678 1.00 95.00 181 PRO A O 1
ATOM 1461 N N . SER A 1 182 ? 0.210 12.458 20.015 1.00 95.38 182 SER A N 1
ATOM 1462 C CA . SER A 1 182 ? -0.877 11.491 19.827 1.00 95.38 182 SER A CA 1
ATOM 1463 C C . SER A 1 182 ? -1.404 11.507 18.392 1.00 95.38 182 SER A C 1
ATOM 1465 O O . SER A 1 182 ? -1.575 10.453 17.780 1.00 95.38 182 SER A O 1
ATOM 1467 N N . ASP A 1 183 ? -1.638 12.692 17.835 1.00 95.44 183 ASP A N 1
ATOM 1468 C CA . ASP A 1 183 ? -2.178 12.838 16.483 1.00 95.44 183 ASP A CA 1
ATOM 1469 C C . ASP A 1 183 ? -1.153 12.450 15.417 1.00 95.44 183 ASP A C 1
ATOM 1471 O O . ASP A 1 183 ? -1.513 11.797 14.436 1.00 95.44 183 ASP A O 1
ATOM 1475 N N . LEU A 1 184 ? 0.132 12.756 15.634 1.00 96.38 184 LEU A N 1
ATOM 1476 C CA . LEU A 1 184 ? 1.216 12.272 14.780 1.00 96.38 184 LEU A CA 1
ATOM 1477 C C . LEU A 1 184 ? 1.248 10.739 14.755 1.00 96.38 184 LEU A C 1
ATOM 1479 O O . LEU A 1 184 ? 1.293 10.141 13.682 1.00 96.38 184 LEU A O 1
ATOM 1483 N N . LEU A 1 185 ? 1.197 10.089 15.923 1.00 95.19 185 LEU A N 1
ATOM 1484 C CA . LEU A 1 185 ? 1.204 8.627 16.009 1.00 95.19 185 LEU A CA 1
ATOM 1485 C C . LEU A 1 185 ? -0.022 8.007 15.331 1.00 95.19 185 LEU A C 1
ATOM 1487 O O . LEU A 1 185 ? 0.130 7.035 14.592 1.00 95.19 185 LEU A O 1
ATOM 1491 N N . ASN A 1 186 ? -1.211 8.587 15.522 1.00 95.31 186 ASN A N 1
ATOM 1492 C CA . ASN A 1 186 ? -2.431 8.146 14.845 1.00 95.31 186 ASN A CA 1
ATOM 1493 C C . ASN A 1 186 ? -2.330 8.315 13.322 1.00 95.31 186 ASN A C 1
ATOM 1495 O O . ASN A 1 186 ? -2.748 7.429 12.580 1.00 95.31 186 ASN A O 1
ATOM 1499 N N . THR A 1 187 ? -1.737 9.415 12.856 1.00 96.75 187 THR A N 1
ATOM 1500 C CA . THR A 1 187 ? -1.553 9.707 11.428 1.00 96.75 187 THR A CA 1
ATOM 1501 C C . THR A 1 187 ? -0.541 8.758 10.788 1.00 96.75 187 THR A C 1
ATOM 1503 O O . THR A 1 187 ? -0.835 8.149 9.763 1.00 96.75 187 THR A O 1
ATOM 1506 N N . LEU A 1 188 ? 0.615 8.535 11.422 1.00 95.88 188 LEU A N 1
ATOM 1507 C CA . LEU A 1 188 ? 1.607 7.554 10.964 1.00 95.88 188 LEU A CA 1
ATOM 1508 C C . LEU A 1 188 ? 1.024 6.141 10.947 1.00 95.88 188 LEU A C 1
ATOM 1510 O O . LEU A 1 188 ? 1.207 5.398 9.987 1.00 95.88 188 LEU A O 1
ATOM 1514 N N . GLN A 1 189 ? 0.278 5.775 11.990 1.00 94.19 189 GLN A N 1
ATOM 1515 C CA . GLN A 1 189 ? -0.421 4.500 12.032 1.00 94.19 189 GLN A CA 1
ATOM 1516 C C . GLN A 1 189 ? -1.431 4.393 10.881 1.00 94.19 189 GLN A C 1
ATOM 1518 O O . GLN A 1 189 ? -1.528 3.342 10.252 1.00 94.19 189 GLN A O 1
ATOM 1523 N N . SER A 1 190 ? -2.163 5.459 10.581 1.00 96.06 190 SER A N 1
ATOM 1524 C CA . SER A 1 190 ? -3.115 5.511 9.475 1.00 96.06 190 SER A CA 1
ATOM 1525 C C . SER A 1 190 ? -2.443 5.310 8.111 1.00 96.06 190 SER A C 1
ATOM 1527 O O . SER A 1 190 ? -2.833 4.415 7.362 1.00 96.06 190 SER A O 1
ATOM 1529 N N . LEU A 1 191 ? -1.349 6.025 7.843 1.00 95.94 191 LEU A N 1
ATOM 1530 C CA . LEU A 1 191 ? -0.560 5.877 6.617 1.00 95.94 191 LEU A CA 1
ATOM 1531 C C . LEU A 1 191 ? 0.033 4.464 6.465 1.00 95.94 191 LEU A C 1
ATOM 1533 O O . LEU A 1 191 ? -0.046 3.877 5.385 1.00 95.94 191 LEU A O 1
ATOM 1537 N N . CYS A 1 192 ? 0.551 3.872 7.551 1.00 93.75 192 CYS A N 1
ATOM 1538 C CA . CYS A 1 192 ? 0.999 2.473 7.562 1.00 93.75 192 CYS A CA 1
ATOM 1539 C C . CYS A 1 192 ? -0.153 1.505 7.252 1.00 93.75 192 CYS A C 1
ATOM 1541 O O . CYS A 1 192 ? 0.033 0.528 6.532 1.00 93.75 192 CYS A O 1
ATOM 1543 N N . ARG A 1 193 ? -1.363 1.771 7.769 1.00 92.81 193 ARG A N 1
ATOM 1544 C CA . ARG A 1 193 ? -2.561 0.946 7.520 1.00 92.81 193 ARG A CA 1
ATOM 1545 C C . ARG A 1 193 ? -2.935 0.906 6.042 1.00 92.81 193 ARG A C 1
ATOM 1547 O O . ARG A 1 193 ? -3.460 -0.110 5.599 1.00 92.81 193 ARG A O 1
ATOM 1554 N N . ARG A 1 194 ? -2.689 2.007 5.331 1.00 93.19 194 ARG A N 1
ATOM 1555 C CA . ARG A 1 194 ? -2.918 2.166 3.889 1.00 93.19 194 ARG A CA 1
ATOM 1556 C C . ARG A 1 194 ? -1.749 1.657 3.038 1.00 93.19 194 ARG A C 1
ATOM 1558 O O . ARG A 1 194 ? -1.818 1.730 1.820 1.00 93.19 194 ARG A O 1
ATOM 1565 N N . SER A 1 195 ? -0.671 1.171 3.664 1.00 91.69 195 SER A N 1
ATOM 1566 C CA . SER A 1 195 ? 0.586 0.790 3.000 1.00 91.69 195 SER A CA 1
ATOM 1567 C C . SER A 1 195 ? 1.208 1.902 2.139 1.00 91.69 195 SER A C 1
ATOM 1569 O O . SER A 1 195 ? 1.929 1.614 1.191 1.00 91.69 195 SER A O 1
ATOM 1571 N N . LEU A 1 196 ? 0.948 3.174 2.467 1.00 93.12 196 LEU A N 1
ATOM 1572 C CA . LEU A 1 196 ? 1.536 4.323 1.759 1.00 93.12 196 LEU A CA 1
ATOM 1573 C C . LEU A 1 196 ? 2.917 4.701 2.295 1.00 93.12 196 LEU A C 1
ATOM 1575 O O . LEU A 1 196 ? 3.712 5.325 1.594 1.00 93.12 196 LEU A O 1
ATOM 1579 N N . ILE A 1 197 ? 3.193 4.312 3.541 1.00 94.38 197 ILE A N 1
ATOM 1580 C CA . ILE A 1 197 ? 4.510 4.425 4.156 1.00 94.38 197 ILE A CA 1
ATOM 1581 C C . ILE A 1 197 ? 4.926 3.078 4.732 1.00 94.38 197 ILE A C 1
ATOM 1583 O O . ILE A 1 197 ? 4.103 2.297 5.218 1.00 94.38 197 ILE A O 1
ATOM 1587 N N . GLU A 1 198 ? 6.226 2.837 4.715 1.00 91.50 198 GLU A N 1
ATOM 1588 C CA . GLU A 1 198 ? 6.860 1.696 5.349 1.00 91.50 198 GLU A CA 1
ATOM 1589 C C . GLU A 1 198 ? 7.447 2.123 6.693 1.00 91.50 198 GLU A C 1
ATOM 1591 O O . GLU A 1 198 ? 7.944 3.241 6.853 1.00 91.50 198 GLU A O 1
ATOM 1596 N N . LYS A 1 199 ? 7.396 1.214 7.668 1.00 91.56 199 LYS A N 1
ATOM 1597 C CA . LYS A 1 199 ? 7.992 1.408 8.988 1.00 91.56 199 LYS A CA 1
ATOM 1598 C C . LYS A 1 199 ? 9.043 0.338 9.239 1.00 91.56 199 LYS A C 1
ATOM 1600 O O . LYS A 1 199 ? 8.713 -0.844 9.332 1.00 91.56 199 LYS A O 1
ATOM 1605 N N . GLN A 1 200 ? 10.279 0.769 9.463 1.00 90.62 200 GLN A N 1
ATOM 1606 C CA . GLN A 1 200 ? 11.367 -0.077 9.936 1.00 90.62 200 GLN A CA 1
ATOM 1607 C C . GLN A 1 200 ? 11.847 0.450 11.289 1.00 90.62 200 GLN A C 1
ATOM 1609 O O . GLN A 1 200 ? 12.450 1.515 11.379 1.00 90.62 200 GLN A O 1
ATOM 1614 N N . GLU A 1 201 ? 11.542 -0.282 12.361 1.00 88.81 201 GLU A N 1
ATOM 1615 C CA . GLU A 1 201 ? 11.782 0.163 13.741 1.00 88.81 201 GLU A CA 1
ATOM 1616 C C . GLU A 1 201 ? 11.150 1.538 14.030 1.00 88.81 201 GLU A C 1
ATOM 1618 O O . GLU A 1 201 ? 9.928 1.639 14.140 1.00 88.81 201 GLU A O 1
ATOM 1623 N N . ASN A 1 202 ? 11.965 2.589 14.148 1.00 91.38 202 ASN A N 1
ATOM 1624 C CA . ASN A 1 202 ? 11.537 3.970 14.380 1.00 91.38 202 ASN A CA 1
ATOM 1625 C C . ASN A 1 202 ? 11.702 4.866 13.145 1.00 91.38 202 ASN A C 1
ATOM 1627 O O . ASN A 1 202 ? 11.555 6.082 13.272 1.00 91.38 202 ASN A O 1
ATOM 1631 N N . LEU A 1 203 ? 12.029 4.287 11.989 1.00 95.56 203 LEU A N 1
ATOM 1632 C CA . LEU A 1 203 ? 12.197 4.976 10.717 1.00 95.56 203 LEU A CA 1
ATOM 1633 C C . LEU A 1 203 ? 10.965 4.772 9.835 1.00 95.56 203 LEU A C 1
ATOM 1635 O O . LEU A 1 203 ? 10.433 3.664 9.748 1.00 95.56 203 LEU A O 1
ATOM 1639 N N . TYR A 1 204 ? 10.551 5.846 9.172 1.00 96.31 204 TYR A N 1
ATOM 1640 C CA . TYR A 1 204 ? 9.432 5.871 8.237 1.00 96.31 204 TYR A CA 1
ATOM 1641 C C . TYR A 1 204 ? 9.920 6.283 6.854 1.00 96.31 204 TYR A C 1
ATOM 1643 O O . TYR A 1 204 ? 10.659 7.261 6.731 1.00 96.31 204 TYR A O 1
ATOM 1651 N N . SER A 1 205 ? 9.499 5.564 5.819 1.00 94.81 205 SER A N 1
ATOM 1652 C CA . SER A 1 205 ? 9.871 5.830 4.426 1.00 94.81 205 SER A CA 1
ATOM 1653 C C . SER A 1 205 ? 8.667 5.767 3.498 1.00 94.81 205 SER A C 1
ATOM 1655 O O . SER A 1 205 ? 7.703 5.052 3.753 1.00 94.81 205 SER A O 1
ATOM 1657 N N . VAL A 1 206 ? 8.743 6.513 2.398 1.00 95.00 206 VAL A N 1
ATOM 1658 C CA . VAL A 1 206 ? 7.744 6.505 1.320 1.00 95.00 206 VAL A CA 1
ATOM 1659 C C . VAL A 1 206 ? 8.324 5.749 0.131 1.00 95.00 206 VAL A C 1
ATOM 1661 O O . VAL A 1 206 ? 9.471 6.021 -0.255 1.00 95.00 206 VAL A O 1
ATOM 1664 N N . ALA A 1 207 ? 7.526 4.841 -0.436 1.00 91.69 207 ALA A N 1
ATOM 1665 C CA . ALA A 1 207 ? 7.827 4.118 -1.669 1.00 91.69 207 ALA A CA 1
ATOM 1666 C C . ALA A 1 207 ? 8.260 5.088 -2.788 1.00 91.69 207 ALA A C 1
ATOM 1668 O O . ALA A 1 207 ? 7.665 6.164 -2.901 1.00 91.69 207 ALA A O 1
ATOM 1669 N N . PRO A 1 208 ? 9.248 4.748 -3.639 1.00 92.56 208 PRO A N 1
ATOM 1670 C CA . PRO A 1 208 ? 9.755 5.669 -4.660 1.00 92.56 208 PRO A CA 1
ATOM 1671 C C . PRO A 1 208 ? 8.659 6.197 -5.598 1.00 92.56 208 PRO A C 1
ATOM 1673 O O . PRO A 1 208 ? 8.578 7.398 -5.833 1.00 92.56 208 PRO A O 1
ATOM 1676 N N . VAL A 1 209 ? 7.753 5.326 -6.051 1.00 94.19 209 VAL A N 1
ATOM 1677 C CA . VAL A 1 209 ? 6.622 5.696 -6.924 1.00 94.19 209 VAL A CA 1
ATOM 1678 C C . VAL A 1 209 ? 5.633 6.625 -6.226 1.00 94.19 209 VAL A C 1
ATOM 1680 O O . VAL A 1 209 ? 5.220 7.633 -6.795 1.00 94.19 209 VAL A O 1
ATOM 1683 N N . VAL A 1 210 ? 5.282 6.326 -4.971 1.00 94.12 210 VAL A N 1
ATOM 1684 C CA . VAL A 1 210 ? 4.393 7.184 -4.172 1.00 94.12 210 VAL A CA 1
ATOM 1685 C C . VAL A 1 210 ? 5.049 8.543 -3.937 1.00 94.12 210 VAL A C 1
ATOM 1687 O O . VAL A 1 210 ? 4.366 9.561 -3.990 1.00 94.12 210 VAL A O 1
ATOM 1690 N N . ARG A 1 211 ? 6.371 8.584 -3.732 1.00 94.19 211 ARG A N 1
ATOM 1691 C CA . ARG A 1 211 ? 7.141 9.822 -3.567 1.00 94.19 211 ARG A CA 1
ATOM 1692 C C . ARG A 1 211 ? 7.145 10.665 -4.835 1.00 94.19 211 ARG A C 1
ATOM 1694 O O . ARG A 1 211 ? 6.863 11.854 -4.738 1.00 94.19 211 ARG A O 1
ATOM 1701 N N . GLU A 1 212 ? 7.430 10.058 -5.984 1.00 93.94 212 GLU A N 1
ATOM 1702 C CA . GLU A 1 212 ? 7.431 10.741 -7.283 1.00 93.94 212 GLU A CA 1
ATOM 1703 C C . GLU A 1 212 ? 6.050 11.297 -7.635 1.00 93.94 212 GLU A C 1
ATOM 1705 O O . GLU A 1 212 ? 5.922 12.395 -8.169 1.00 93.94 212 GLU A O 1
ATOM 1710 N N . TYR A 1 213 ? 4.994 10.554 -7.312 1.00 95.06 213 TYR A N 1
ATOM 1711 C CA . TYR A 1 213 ? 3.633 11.044 -7.469 1.00 95.06 213 TYR A CA 1
ATOM 1712 C C . TYR A 1 213 ? 3.367 12.221 -6.522 1.00 95.06 213 TYR A C 1
ATOM 1714 O O . TYR A 1 213 ? 2.974 13.309 -6.936 1.00 95.06 213 TYR A O 1
ATOM 1722 N N . SER A 1 214 ? 3.659 12.033 -5.240 1.00 92.62 214 SER A N 1
ATOM 1723 C CA . SER A 1 214 ? 3.361 13.013 -4.200 1.00 92.62 214 SER A CA 1
ATOM 1724 C C . SER A 1 214 ? 4.096 14.339 -4.398 1.00 92.62 214 SER A C 1
ATOM 1726 O O . SER A 1 214 ? 3.513 15.395 -4.173 1.00 92.62 214 SER A O 1
ATOM 1728 N N . SER A 1 215 ? 5.346 14.309 -4.869 1.00 90.75 215 SER A N 1
ATOM 1729 C CA . SER A 1 215 ? 6.141 15.515 -5.137 1.00 90.75 215 SER A CA 1
ATOM 1730 C C . SER A 1 215 ? 5.571 16.386 -6.262 1.00 90.75 215 SER A C 1
ATOM 1732 O O . SER A 1 215 ? 5.862 17.580 -6.305 1.00 90.75 215 SER A O 1
ATOM 1734 N N . ARG A 1 216 ? 4.762 15.809 -7.162 1.00 85.88 216 ARG A N 1
ATOM 1735 C CA . ARG A 1 216 ? 4.145 16.511 -8.298 1.00 85.88 216 ARG A CA 1
ATOM 1736 C C . ARG A 1 216 ? 2.716 16.981 -8.027 1.00 85.88 216 ARG A C 1
ATOM 1738 O O . ARG A 1 216 ? 2.285 17.933 -8.669 1.00 85.88 216 ARG A O 1
ATOM 1745 N N . PHE A 1 217 ? 1.989 16.311 -7.127 1.00 78.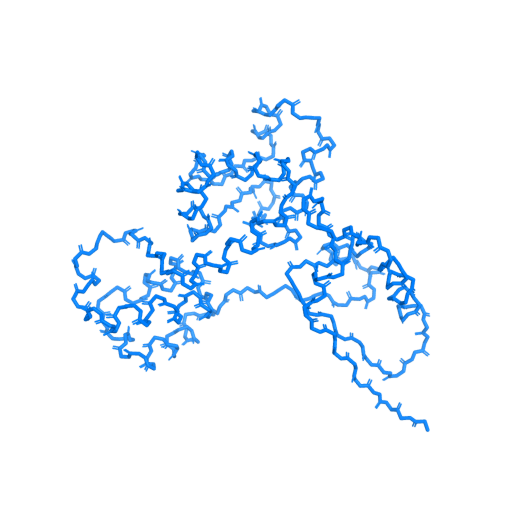56 217 PHE A N 1
ATOM 1746 C CA . PHE A 1 217 ? 0.539 16.501 -6.953 1.00 78.56 217 PHE A CA 1
ATOM 1747 C C . PHE A 1 217 ? 0.103 17.000 -5.568 1.00 78.56 217 PHE A C 1
ATOM 1749 O O . PHE A 1 217 ? -1.042 17.422 -5.427 1.00 78.56 217 PHE A O 1
ATOM 1756 N N . PHE A 1 218 ? 0.985 16.998 -4.565 1.00 69.38 218 PHE A N 1
ATOM 1757 C CA . PHE A 1 218 ? 0.737 17.645 -3.267 1.00 69.38 218 PHE A CA 1
ATOM 1758 C C . PHE A 1 218 ? 1.438 19.015 -3.131 1.00 69.38 218 PHE A C 1
ATOM 1760 O O . PHE A 1 218 ? 1.618 19.514 -2.024 1.00 69.38 218 PHE A O 1
ATOM 1767 N N . GLY A 1 219 ? 1.869 19.606 -4.253 1.00 51.25 219 GLY A N 1
ATOM 1768 C CA . GLY A 1 219 ? 2.520 20.923 -4.314 1.00 51.25 219 GLY A CA 1
ATOM 1769 C C . GLY A 1 219 ? 1.565 22.083 -4.559 1.00 51.25 219 GLY A C 1
ATOM 1770 O O . GLY A 1 219 ? 0.527 21.869 -5.225 1.00 51.25 219 GLY A O 1
#

pLDDT: mean 90.45, std 7.85, range [51.25, 97.31]

Radius of gyration: 19.62 Å; chains: 1; bounding box: 44×49×49 Å

Secondary structure (DSSP, 8-state):
----EEEE--GGGGBPTTSSTTPBPTT-THHHHHHHHHHHS--S-EEEE-SSS--TTS-SS--TT--S---PPPPPPHHHHHHHHHHTT-SSSTTHHHHHHHTTT-HHHHHHHHHHHHHH-THHHHHS-TTPPP--HHHHHHHHHHHTT--HHHHHHHHHHHHH-S-EEHHHHHHH--S-HHHHHHHHHHHHHTTSEEEETTEEEE-HHHHHHHHHH--

Foldseek 3Di:
DDAEEAEDEACQVQAAAQDFFQHGDVVSVVVVVVVVCVQPDDDNYYYHYYHLFHHPPDDPDDDPPRPDDDDDDFADDQVVLLVLLVVLVRNPDPCSSLLCVLQVNHSVQSNQVSVVCSVVDVCVCVVDDSNDDDQHPVNLVVLVVLVRRHHPLLLVVLLVQLVVVDWDFLVRVVVPDPDDNVVVVSSLSRCVRSVQWDDDPRTIHGRNNSSVSSVVPSD

Sequence (219 aa):
KHRCLVVLDDIHHLFSSGELAGKYKPGYEEYDYFFKQIEKLSHQSSLVLIGWEQPITLPQLKSKKTPIPILQLTGLDIASATEILRDYGLAEIDNWERLIQLYQGNPLWLKSVATQIQEFGENLIELLPDDAILLPEDLKDTLQQQSDRLSETEKQILELLVMKNQSVSLAQLLETTETSPSDLLNTLQSLCRRSLIEKQENLYSVAPVVREYSSRFFG